Protein AF-A0AAV2S7N3-F1 (afdb_monomer)

Organism: Meganyctiphanes norvegica (NCBI:txid48144)

Foldseek 3Di:
DFDDLPAQQHAPFWLDGLQCLLVVVQLQDPPRDPPPLVPITAFLLLLQVLLVVLVVCVVPVPDPDDRSVVSSRRNHRDPDPDDRRHTPCNVAPLDLQCLLQVVLQVLQVVLQVQCVVVVFPDGSVVVCVVVVFFFDPPPPRTGGSVSSLVCLVCLVVVVVVCVVSVVCSSVLSSQLSPLVSLLCVQAAAFHHHPCNSVSLSSNSVSVVVNVDRQGSSNSCSNRPRVVSCVVVVTGNNVPD

Structure (mmCIF, N/CA/C/O backbone):
data_AF-A0AAV2S7N3-F1
#
_entry.id   AF-A0AAV2S7N3-F1
#
loop_
_atom_site.group_PDB
_atom_site.id
_atom_site.type_symbol
_atom_site.label_atom_id
_atom_site.label_alt_id
_atom_site.label_comp_id
_atom_site.label_asym_id
_atom_site.label_entity_id
_atom_site.label_seq_id
_atom_site.pdbx_PDB_ins_code
_atom_site.Cartn_x
_atom_site.Cartn_y
_atom_site.Cartn_z
_atom_site.occupancy
_atom_site.B_iso_or_equiv
_atom_site.auth_seq_id
_atom_site.auth_comp_id
_atom_site.auth_asym_id
_atom_site.auth_atom_id
_atom_site.pdbx_PDB_model_num
ATOM 1 N N . GLY A 1 1 ? -16.490 5.546 13.295 1.00 79.25 1 GLY A N 1
ATOM 2 C CA . GLY A 1 1 ? -15.748 5.658 14.564 1.00 79.25 1 GLY A CA 1
ATOM 3 C C . GLY A 1 1 ? -14.526 6.555 14.458 1.00 79.25 1 GLY A C 1
ATOM 4 O O . GLY A 1 1 ? -14.361 7.451 15.279 1.00 79.25 1 GLY A O 1
ATOM 5 N N . MET A 1 2 ? -13.674 6.343 13.454 1.00 87.88 2 MET A N 1
ATOM 6 C CA . MET A 1 2 ? -12.410 7.074 13.316 1.00 87.88 2 MET A CA 1
ATOM 7 C C . MET A 1 2 ? -12.466 8.230 12.311 1.00 87.88 2 MET A C 1
ATOM 9 O O . MET A 1 2 ? -13.386 8.308 11.496 1.00 87.88 2 MET A O 1
ATOM 13 N N . GLN A 1 3 ? -11.475 9.118 12.377 1.00 88.44 3 GLN A N 1
ATOM 14 C CA . GLN A 1 3 ? -11.242 10.157 11.372 1.00 88.44 3 GLN A CA 1
ATOM 15 C C . GLN A 1 3 ? -10.700 9.593 10.048 1.00 88.44 3 GLN A C 1
ATOM 17 O O . GLN A 1 3 ? -10.356 8.420 9.934 1.00 88.44 3 GLN A O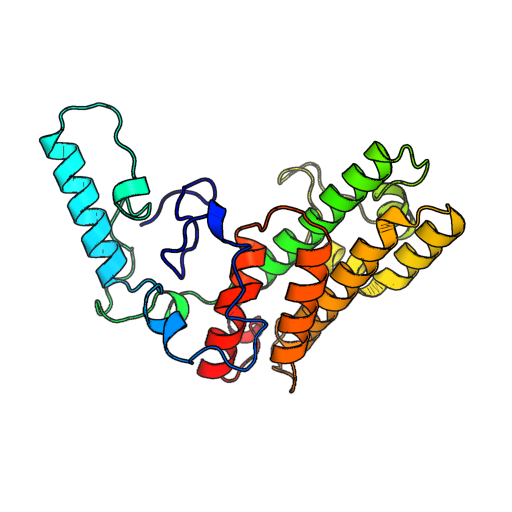 1
ATOM 22 N N . SER A 1 4 ? -10.617 10.461 9.038 1.00 87.69 4 SER A N 1
ATOM 23 C CA . SER A 1 4 ? -10.119 10.148 7.697 1.00 87.69 4 SER A CA 1
ATOM 24 C C . SER A 1 4 ? -8.679 9.619 7.680 1.00 87.69 4 SER A C 1
ATOM 26 O O . SER A 1 4 ? -7.891 9.834 8.603 1.00 87.69 4 SER A O 1
ATOM 28 N N . ALA A 1 5 ? -8.290 9.027 6.546 1.00 86.44 5 ALA A N 1
ATOM 29 C CA . ALA A 1 5 ? -6.936 8.526 6.282 1.00 86.44 5 ALA A CA 1
ATOM 30 C C . ALA A 1 5 ? -5.827 9.613 6.295 1.00 86.44 5 ALA A C 1
ATOM 32 O O . ALA A 1 5 ? -4.634 9.309 6.210 1.00 86.44 5 ALA A O 1
ATOM 33 N N . SER A 1 6 ? -6.204 10.892 6.389 1.00 88.56 6 SER A N 1
ATOM 34 C CA . SER A 1 6 ? -5.290 12.026 6.572 1.00 88.56 6 SER A CA 1
ATOM 35 C C . SER A 1 6 ? -4.950 12.326 8.038 1.00 88.56 6 SER A C 1
ATOM 37 O O . SER A 1 6 ? -4.069 13.145 8.284 1.00 88.56 6 SER A O 1
ATOM 39 N N . SER A 1 7 ? -5.620 11.681 8.996 1.00 93.00 7 SER A N 1
ATOM 40 C CA . SER A 1 7 ? -5.409 11.878 10.435 1.00 93.00 7 SER A CA 1
ATOM 41 C C . SER A 1 7 ? -4.063 11.333 10.939 1.00 93.00 7 SER A C 1
ATOM 43 O O . SER A 1 7 ? -3.342 10.638 10.219 1.00 93.00 7 SER A O 1
ATOM 45 N N . SER A 1 8 ? -3.707 11.670 12.186 1.00 93.56 8 SER A N 1
ATOM 46 C CA . SER A 1 8 ? -2.451 11.236 12.814 1.00 93.56 8 SER A CA 1
ATOM 47 C C . SER A 1 8 ? -2.403 9.737 13.103 1.00 93.56 8 SER A C 1
ATOM 49 O O . SER A 1 8 ? -1.319 9.170 13.051 1.00 93.56 8 SER A O 1
ATOM 51 N N . PHE A 1 9 ? -3.548 9.098 13.355 1.00 94.56 9 PHE A N 1
ATOM 52 C CA . PHE A 1 9 ? -3.663 7.659 13.619 1.00 94.56 9 PHE A CA 1
ATOM 53 C C . PHE A 1 9 ? -4.655 7.019 12.635 1.00 94.56 9 PHE A C 1
ATOM 55 O O . PHE A 1 9 ? -5.765 6.647 13.021 1.00 94.56 9 PHE A O 1
ATOM 62 N N . PRO A 1 10 ? -4.304 6.949 11.338 1.00 94.94 10 PRO A N 1
ATOM 63 C CA . PRO A 1 10 ? -5.264 6.651 10.283 1.00 94.94 10 PRO A CA 1
ATOM 64 C C . PRO A 1 10 ? -5.511 5.149 10.092 1.00 94.94 10 PRO A C 1
ATOM 66 O O . PRO A 1 10 ? -6.419 4.783 9.347 1.00 94.94 10 PRO A O 1
ATOM 69 N N . CYS A 1 11 ? -4.698 4.280 10.708 1.00 95.06 11 CYS A N 1
ATOM 70 C CA . CYS A 1 11 ? -4.868 2.838 10.595 1.00 95.06 11 CYS A CA 1
ATOM 71 C C . CYS A 1 11 ? -6.063 2.365 11.418 1.00 95.06 11 CYS A C 1
ATOM 73 O O . CYS A 1 11 ? -6.198 2.703 12.594 1.00 95.06 11 CYS A O 1
ATOM 75 N N . ILE A 1 12 ? -6.939 1.592 10.775 1.00 94.12 12 ILE A N 1
ATOM 76 C CA . ILE A 1 12 ? -8.135 1.031 11.411 1.00 94.12 12 ILE A CA 1
ATOM 77 C C . ILE A 1 12 ? -7.807 -0.202 12.257 1.00 94.12 12 ILE A C 1
ATOM 79 O O . ILE A 1 12 ? -8.593 -0.545 13.130 1.00 94.12 12 ILE A O 1
ATOM 83 N N . TYR A 1 13 ? -6.649 -0.825 12.026 1.00 94.81 13 TYR A N 1
ATOM 84 C CA . TYR A 1 13 ? -6.215 -2.040 12.716 1.00 94.81 13 TYR A CA 1
ATOM 85 C C . TYR A 1 13 ? -5.307 -1.759 13.904 1.00 94.81 13 TYR A C 1
ATOM 87 O O . TYR A 1 13 ? -5.271 -2.568 14.818 1.00 94.81 13 TYR A O 1
ATOM 95 N N . CYS A 1 14 ? -4.609 -0.618 13.931 1.00 94.00 14 CYS A N 1
ATOM 96 C CA . CYS A 1 14 ? -3.673 -0.292 15.003 1.00 94.00 14 CYS A CA 1
ATOM 97 C C . CYS A 1 14 ? -3.656 1.196 15.379 1.00 94.00 14 CYS A C 1
ATOM 99 O O . CYS A 1 14 ? -4.185 2.063 14.677 1.00 94.00 14 CYS A O 1
ATOM 101 N N . GLU A 1 15 ? -3.013 1.493 16.502 1.00 93.19 15 GLU A N 1
ATOM 102 C CA . GLU A 1 15 ? -2.833 2.833 17.059 1.00 93.19 15 GLU A CA 1
ATOM 103 C C . GLU A 1 15 ? -1.472 3.455 16.707 1.00 93.19 15 GLU A C 1
ATOM 105 O O . GLU A 1 15 ? -1.026 4.395 17.374 1.00 93.19 15 GLU A O 1
ATOM 110 N N . LYS A 1 16 ? -0.814 2.968 15.646 1.00 91.38 16 LYS A N 1
ATOM 111 C CA . LYS A 1 16 ? 0.459 3.509 15.156 1.00 91.38 16 LYS A CA 1
ATOM 112 C C . LYS A 1 16 ? 0.263 4.894 14.529 1.00 91.38 16 LYS A C 1
ATOM 114 O O . LYS A 1 16 ? -0.692 5.140 13.783 1.00 91.38 16 LYS A O 1
ATOM 119 N N . GLU A 1 17 ? 1.156 5.830 14.855 1.00 92.81 17 GLU A N 1
ATOM 120 C CA . GLU A 1 17 ? 1.110 7.184 14.297 1.00 92.81 17 GLU A CA 1
ATOM 121 C C . GLU A 1 17 ? 1.581 7.155 12.836 1.00 92.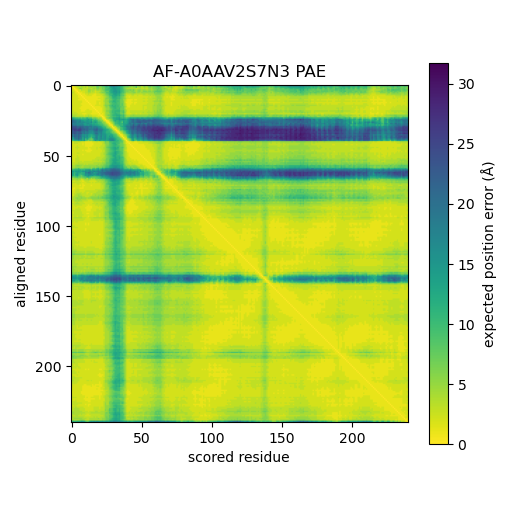81 17 GLU A C 1
ATOM 123 O O . GLU A 1 17 ? 2.590 6.547 12.505 1.00 92.81 17 GLU A O 1
ATOM 128 N N . LYS A 1 18 ? 0.898 7.872 11.941 1.00 92.69 18 LYS A N 1
ATOM 129 C CA . LYS A 1 18 ? 1.209 7.895 10.502 1.00 92.69 18 LYS A CA 1
ATOM 130 C C . LYS A 1 18 ? 2.677 8.208 10.197 1.00 92.69 18 LYS A C 1
ATOM 132 O O . LYS A 1 18 ? 3.219 7.719 9.212 1.00 92.69 18 LYS A O 1
ATOM 137 N N . LYS A 1 19 ? 3.306 9.054 11.019 1.00 92.19 19 LYS A N 1
ATOM 138 C CA . LYS A 1 19 ? 4.703 9.469 10.839 1.00 92.19 19 LYS A CA 1
ATOM 139 C C . LYS A 1 19 ? 5.706 8.327 11.062 1.00 92.19 19 LYS A C 1
ATOM 141 O O . LYS A 1 19 ? 6.830 8.468 10.612 1.00 92.19 19 LYS A O 1
ATOM 146 N N . THR A 1 20 ? 5.298 7.241 11.725 1.00 91.12 20 THR A N 1
ATOM 147 C CA . THR A 1 20 ? 6.154 6.095 12.069 1.00 91.12 20 THR A CA 1
ATOM 148 C C . THR A 1 20 ? 5.872 4.858 11.214 1.00 91.12 20 THR A C 1
ATOM 150 O O . THR A 1 20 ? 6.441 3.803 11.451 1.00 91.12 20 THR A O 1
ATOM 153 N N . PHE A 1 21 ? 5.005 4.935 10.196 1.00 91.12 21 PHE A N 1
ATOM 154 C CA . PHE A 1 21 ? 4.643 3.780 9.354 1.00 91.12 21 PHE A CA 1
ATOM 155 C C . PHE A 1 21 ? 5.825 3.106 8.625 1.00 91.12 21 PHE A C 1
ATOM 157 O O . PHE A 1 21 ? 5.674 1.972 8.188 1.00 91.12 21 PHE A O 1
ATOM 164 N N . GLY A 1 22 ? 6.973 3.777 8.483 1.00 86.38 22 GLY A N 1
ATOM 165 C CA . GLY A 1 22 ? 8.207 3.190 7.938 1.00 86.38 22 GLY A CA 1
ATOM 166 C C . GLY A 1 22 ? 9.148 2.589 8.981 1.00 86.38 22 GLY A C 1
ATOM 167 O O . GLY A 1 22 ? 10.126 1.953 8.605 1.00 86.38 22 GLY A O 1
ATOM 168 N N . ASP A 1 23 ? 8.844 2.754 10.267 1.00 86.62 23 ASP A N 1
ATOM 169 C CA . ASP A 1 23 ? 9.648 2.235 11.368 1.00 86.62 23 ASP A CA 1
ATOM 170 C C . ASP A 1 23 ? 9.242 0.773 11.588 1.00 86.62 23 ASP A C 1
ATOM 172 O O . ASP A 1 23 ? 8.375 0.461 12.410 1.00 86.62 23 ASP A O 1
ATOM 176 N N . VAL A 1 24 ? 9.798 -0.112 10.761 1.00 72.19 24 VAL A N 1
ATOM 177 C CA . VAL A 1 24 ? 9.535 -1.563 10.765 1.00 72.19 24 VAL A CA 1
ATOM 178 C C . VAL A 1 24 ? 10.770 -2.365 11.179 1.00 72.19 24 VAL A C 1
ATOM 180 O O . VAL A 1 24 ? 10.922 -3.515 10.787 1.00 72.19 24 VAL A O 1
ATOM 183 N N . GLN A 1 25 ? 11.662 -1.760 11.969 1.00 57.09 25 GLN A N 1
ATOM 184 C CA . GLN A 1 25 ? 12.922 -2.380 12.395 1.00 57.09 25 GLN A CA 1
ATOM 185 C C . GLN A 1 25 ? 12.700 -3.770 13.033 1.00 57.09 25 GLN A C 1
ATOM 187 O O . GLN A 1 25 ? 13.435 -4.698 12.726 1.00 57.09 25 GLN A O 1
ATOM 192 N N . GLY A 1 26 ? 11.608 -3.960 13.785 1.00 54.16 26 GLY A N 1
ATOM 193 C CA . GLY A 1 26 ? 11.210 -5.261 14.351 1.00 54.16 26 GLY A CA 1
ATOM 194 C C . GLY A 1 26 ? 10.540 -6.262 13.389 1.00 54.16 26 GLY A C 1
ATOM 195 O O . GLY A 1 26 ? 9.994 -7.254 13.843 1.00 54.16 26 GLY A O 1
ATOM 196 N N . TYR A 1 27 ? 10.496 -6.013 12.074 1.00 51.00 27 TYR A N 1
ATOM 197 C CA . TYR A 1 27 ? 9.974 -6.975 11.077 1.00 51.00 27 TYR A CA 1
ATOM 198 C C . TYR A 1 27 ? 11.072 -7.615 10.219 1.00 51.00 27 TYR A C 1
ATOM 200 O O . TYR A 1 27 ? 10.842 -8.659 9.603 1.00 51.00 27 TYR A O 1
ATOM 208 N N . ILE A 1 28 ? 12.236 -6.965 10.125 1.00 52.12 28 ILE A N 1
ATOM 209 C CA . ILE A 1 28 ? 13.358 -7.388 9.271 1.00 52.12 28 ILE A CA 1
ATOM 210 C C . ILE A 1 28 ? 14.369 -8.212 10.078 1.00 52.12 28 ILE A C 1
ATOM 212 O O . ILE A 1 28 ? 14.971 -9.135 9.534 1.00 52.12 28 ILE A O 1
ATOM 216 N N . ASP A 1 29 ? 14.510 -7.922 11.371 1.00 46.53 29 ASP A N 1
ATOM 217 C CA . ASP A 1 29 ? 15.465 -8.592 12.244 1.00 46.53 29 ASP A CA 1
ATOM 218 C C . ASP A 1 29 ? 14.818 -9.858 12.852 1.00 46.53 29 ASP A C 1
ATOM 220 O O . ASP A 1 29 ? 13.903 -9.764 13.673 1.00 46.53 29 ASP A O 1
ATOM 224 N N . GLU A 1 30 ? 15.294 -11.047 12.449 1.00 47.44 30 GLU A N 1
ATOM 225 C CA . GLU A 1 30 ? 14.806 -12.383 12.873 1.00 47.44 30 GLU A CA 1
ATOM 226 C C . GLU A 1 30 ? 14.861 -12.635 14.399 1.00 47.44 30 GLU A C 1
ATOM 228 O O . GLU A 1 30 ? 14.329 -13.633 14.877 1.00 47.44 30 GLU A O 1
ATOM 233 N N . GLU A 1 31 ? 15.467 -11.732 15.175 1.00 46.47 31 GLU A N 1
ATOM 234 C CA . GLU A 1 31 ? 15.627 -11.827 16.636 1.00 46.47 31 GLU A CA 1
ATOM 235 C C . GLU A 1 31 ? 14.656 -10.943 17.443 1.00 46.47 31 GLU A C 1
ATOM 237 O O . GLU A 1 31 ? 14.735 -10.893 18.673 1.00 46.47 31 GLU A O 1
ATOM 242 N N . SER A 1 32 ? 13.736 -10.226 16.794 1.00 42.59 32 SER A N 1
ATOM 243 C CA . SER A 1 32 ? 12.798 -9.352 17.508 1.00 42.59 32 SER A CA 1
ATOM 244 C C . SER A 1 32 ? 11.562 -10.116 18.008 1.00 42.59 32 SER A C 1
ATOM 246 O O . SER A 1 32 ? 10.806 -10.710 17.247 1.00 42.59 32 SER A O 1
ATOM 248 N N . ASN A 1 33 ? 11.417 -10.127 19.339 1.00 38.78 33 ASN A N 1
ATOM 24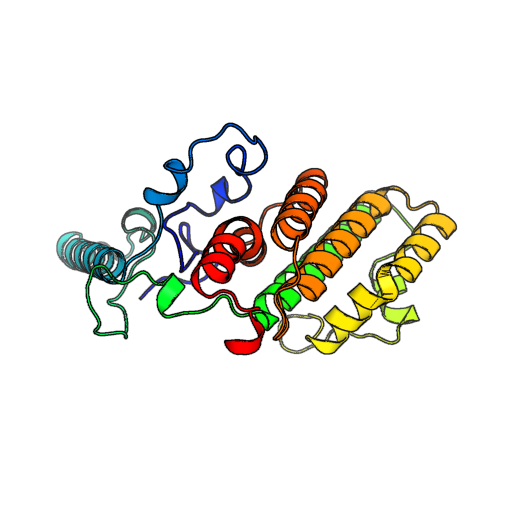9 C CA . ASN A 1 33 ? 10.385 -10.807 20.125 1.00 38.78 33 ASN A CA 1
ATOM 250 C C . ASN A 1 33 ? 8.977 -10.741 19.504 1.00 38.78 33 ASN A C 1
ATOM 252 O O . ASN A 1 33 ? 8.445 -9.651 19.287 1.00 38.78 33 ASN A O 1
ATOM 256 N N . GLU A 1 34 ? 8.313 -11.900 19.429 1.00 41.12 34 GLU A N 1
ATOM 257 C CA . GLU A 1 34 ? 6.878 -12.086 19.125 1.00 41.12 34 GLU A CA 1
ATOM 258 C C . GLU A 1 34 ? 5.933 -11.182 19.961 1.00 41.12 34 GLU A C 1
ATOM 260 O O . GLU A 1 34 ? 4.774 -10.986 19.607 1.00 41.12 34 GLU A O 1
ATOM 265 N N . ASN A 1 35 ? 6.435 -10.558 21.033 1.00 37.38 35 ASN A N 1
ATOM 266 C CA . ASN A 1 35 ? 5.680 -9.749 21.991 1.00 37.38 35 ASN A CA 1
ATOM 267 C C . ASN A 1 35 ? 5.578 -8.237 21.680 1.00 37.38 35 ASN A C 1
ATOM 269 O O . ASN A 1 35 ? 4.846 -7.541 22.382 1.00 37.38 35 ASN A O 1
ATOM 273 N N . GLU A 1 36 ? 6.268 -7.670 20.678 1.00 42.88 36 GLU A N 1
ATOM 274 C CA . GLU A 1 36 ? 6.123 -6.219 20.387 1.00 42.88 36 GLU A CA 1
ATOM 275 C C . GLU A 1 36 ? 4.873 -5.868 19.555 1.00 42.88 36 GLU A C 1
ATOM 277 O O . GLU A 1 36 ? 4.425 -4.717 19.549 1.00 42.88 36 GLU A O 1
ATOM 282 N N . LEU A 1 37 ? 4.248 -6.858 18.912 1.00 47.06 37 LEU A N 1
ATOM 283 C CA . LEU A 1 37 ? 2.989 -6.700 18.173 1.00 47.06 37 LEU A CA 1
ATOM 284 C C . LEU A 1 37 ? 1.751 -6.613 19.088 1.00 47.06 37 LEU A C 1
ATOM 286 O O . LEU A 1 37 ? 0.725 -6.055 18.687 1.00 47.06 37 LEU A O 1
ATOM 290 N N . GLU A 1 38 ? 1.847 -7.093 20.333 1.00 42.12 38 GLU A N 1
ATOM 291 C CA . GLU A 1 38 ? 0.721 -7.154 21.280 1.00 42.12 38 GLU A CA 1
ATOM 292 C C . GLU A 1 38 ? 0.302 -5.784 21.850 1.00 42.12 38 GLU A C 1
ATOM 294 O O . GLU A 1 38 ? -0.773 -5.649 22.430 1.00 42.12 38 GLU A O 1
ATOM 299 N N . GLY A 1 39 ? 1.089 -4.725 21.640 1.00 53.53 39 GLY A N 1
ATOM 300 C CA . GLY A 1 39 ? 0.853 -3.420 22.268 1.00 53.53 39 GLY A CA 1
ATOM 301 C C . GLY A 1 39 ? 0.075 -2.373 21.460 1.00 53.53 39 GLY A C 1
ATOM 302 O O . GLY A 1 39 ? -0.076 -1.252 21.949 1.00 53.53 39 GLY A O 1
ATOM 303 N N . CYS A 1 40 ? -0.368 -2.640 20.223 1.00 74.56 40 CYS A N 1
ATOM 304 C CA . CYS A 1 40 ? -0.867 -1.560 19.350 1.00 74.56 40 CYS A CA 1
ATOM 305 C C . CYS A 1 40 ? -2.070 -1.877 18.454 1.00 74.56 40 CYS A C 1
ATOM 307 O O . CYS A 1 40 ? -2.500 -0.972 17.734 1.00 74.56 40 CYS A O 1
ATOM 309 N N . LEU A 1 41 ? -2.638 -3.085 18.465 1.00 92.00 41 LEU A N 1
ATOM 310 C CA . LEU A 1 41 ? -3.854 -3.363 17.694 1.00 92.00 41 LEU A CA 1
ATOM 311 C C . LEU A 1 41 ? -5.086 -2.699 18.322 1.00 92.00 41 LEU A C 1
ATOM 313 O O . LEU A 1 41 ? -5.196 -2.527 19.532 1.00 92.00 41 LEU A O 1
ATOM 317 N N . ARG A 1 42 ? -6.040 -2.307 17.479 1.00 93.88 42 ARG A N 1
ATOM 318 C CA . ARG A 1 42 ? -7.311 -1.743 17.928 1.00 93.88 42 ARG A CA 1
ATOM 319 C C . ARG A 1 42 ? -8.294 -2.854 18.230 1.00 93.88 42 ARG A C 1
ATOM 321 O O . ARG A 1 42 ? -8.565 -3.694 17.372 1.00 93.88 42 ARG A O 1
ATOM 328 N N . THR A 1 43 ? -8.922 -2.752 19.390 1.00 95.06 43 THR A N 1
ATOM 329 C CA . THR A 1 43 ? -10.144 -3.483 19.715 1.00 95.06 43 THR A CA 1
ATOM 330 C C . THR A 1 43 ? -11.361 -2.566 19.584 1.00 95.06 43 THR A C 1
ATOM 332 O O . THR A 1 43 ? -11.238 -1.334 19.504 1.00 95.06 43 THR A O 1
ATOM 335 N N . LEU A 1 44 ? -12.571 -3.131 19.566 1.00 95.62 44 LEU A N 1
ATOM 336 C CA . LEU A 1 44 ? -13.786 -2.314 19.652 1.00 95.62 44 LEU A CA 1
ATOM 337 C C . LEU A 1 44 ? -13.831 -1.500 20.955 1.00 95.62 44 LEU A C 1
ATOM 339 O O . LEU A 1 44 ? -14.254 -0.337 20.919 1.00 95.62 44 LEU A O 1
ATOM 343 N N . GLY A 1 45 ? -13.348 -2.067 22.064 1.00 95.38 45 GLY A N 1
ATOM 344 C CA . GLY A 1 45 ? -13.233 -1.402 23.359 1.00 95.38 45 GLY A CA 1
ATOM 345 C C . GLY A 1 45 ? -12.295 -0.201 23.317 1.00 95.38 45 GLY A C 1
ATOM 346 O O . GLY A 1 45 ? -12.684 0.896 23.733 1.00 95.38 45 GLY A O 1
ATOM 347 N N . SER A 1 46 ? -11.110 -0.340 22.706 1.00 94.62 46 SER A N 1
ATOM 348 C CA . SER A 1 46 ? -10.160 0.776 22.585 1.00 94.62 46 SER A CA 1
ATOM 349 C C . SER A 1 46 ? -10.746 1.938 21.771 1.00 94.62 46 SER A C 1
ATOM 351 O O . SER A 1 46 ? -10.591 3.111 22.131 1.00 94.62 46 SER A O 1
ATOM 353 N N . ILE A 1 47 ? -11.515 1.644 20.714 1.00 95.31 47 ILE A N 1
ATOM 354 C CA . ILE A 1 47 ? -12.221 2.670 19.932 1.00 95.31 47 ILE A CA 1
ATOM 355 C C . ILE A 1 47 ? -13.327 3.334 20.761 1.00 95.31 47 ILE A C 1
ATOM 357 O O . ILE A 1 47 ? -13.452 4.562 20.725 1.00 95.31 47 ILE A O 1
ATOM 361 N N . ARG A 1 48 ? -14.136 2.559 21.499 1.00 95.81 48 ARG A N 1
ATOM 362 C CA . ARG A 1 48 ? -15.227 3.081 22.345 1.00 95.81 48 ARG A CA 1
ATOM 363 C C . ARG A 1 48 ? -14.695 4.001 23.437 1.00 95.81 48 ARG A C 1
ATOM 365 O O . ARG A 1 48 ? -15.206 5.114 23.566 1.00 95.81 48 ARG A O 1
ATOM 372 N N . MET A 1 49 ? -13.662 3.567 24.154 1.00 95.12 49 MET A N 1
ATOM 373 C CA . MET A 1 49 ? -12.993 4.338 25.202 1.00 95.12 49 MET A CA 1
ATOM 374 C C . MET A 1 49 ? -12.438 5.654 24.646 1.00 95.12 49 MET A C 1
ATOM 376 O O . MET A 1 49 ? -12.802 6.731 25.119 1.00 95.12 49 MET A O 1
ATOM 380 N N . ASN A 1 50 ? -11.635 5.598 23.578 1.00 94.75 50 ASN A N 1
ATOM 381 C CA . ASN A 1 50 ? -11.060 6.802 22.977 1.00 94.75 50 ASN A CA 1
ATOM 382 C C . ASN A 1 50 ? -12.141 7.764 22.447 1.00 94.75 50 ASN A C 1
ATOM 384 O O . ASN A 1 50 ? -12.044 8.978 22.629 1.00 94.75 50 ASN A O 1
ATOM 388 N N . ALA A 1 51 ? -13.207 7.245 21.829 1.00 94.38 51 ALA A N 1
ATOM 389 C CA . ALA A 1 51 ? -14.325 8.065 21.368 1.00 94.38 51 ALA A CA 1
ATOM 390 C C . ALA A 1 51 ? -15.111 8.710 22.523 1.00 94.38 51 ALA A C 1
ATOM 392 O O . ALA A 1 51 ? -15.594 9.836 22.377 1.00 94.38 51 ALA A O 1
ATOM 393 N N . GLN A 1 52 ? -15.241 8.019 23.659 1.00 94.69 52 GLN A N 1
ATOM 394 C CA . GLN A 1 52 ? -15.886 8.546 24.858 1.00 94.69 52 GLN A CA 1
ATOM 395 C C . GLN A 1 52 ? -15.061 9.689 25.463 1.00 94.69 52 GLN A C 1
ATOM 397 O O . GLN A 1 52 ? -15.600 10.782 25.634 1.00 94.69 52 GLN A O 1
ATOM 402 N N . HIS A 1 53 ? -13.751 9.503 25.650 1.00 93.19 53 HIS A N 1
ATOM 403 C CA . HIS A 1 53 ? -12.855 10.566 26.126 1.00 93.19 53 HIS A CA 1
ATOM 404 C C . HIS A 1 53 ? -12.844 11.780 25.182 1.00 93.19 53 HIS A C 1
ATOM 406 O O . HIS A 1 53 ? -12.884 12.933 25.616 1.00 93.19 53 HIS A O 1
ATOM 412 N N . CYS A 1 54 ? -12.867 11.529 23.871 1.00 90.75 54 CYS A N 1
ATOM 413 C CA . CYS A 1 54 ? -12.990 12.563 22.849 1.00 90.75 54 CYS A CA 1
ATOM 414 C C . CYS A 1 54 ? -14.289 13.372 23.010 1.00 90.75 54 CYS A C 1
ATOM 416 O O . CYS A 1 54 ? -14.280 14.603 22.936 1.00 90.75 54 CYS A O 1
ATOM 418 N N . LYS A 1 55 ? -15.415 12.698 23.281 1.00 90.31 55 LYS A N 1
ATOM 419 C CA . LYS A 1 55 ? -16.712 13.339 23.534 1.00 90.31 55 LYS A CA 1
ATOM 420 C C . LYS A 1 55 ? -16.714 14.140 24.839 1.00 90.31 55 LYS A C 1
ATOM 422 O O . LYS A 1 55 ? -17.210 15.262 24.847 1.00 90.31 55 LYS A O 1
ATOM 427 N N . GLU A 1 56 ? -16.151 13.602 25.914 1.00 90.69 56 GLU A N 1
ATOM 428 C CA . GLU A 1 56 ? -16.060 14.285 27.211 1.00 90.69 56 GLU A CA 1
ATOM 429 C C . GLU A 1 56 ? -15.208 15.552 27.117 1.00 90.69 56 GLU A C 1
ATOM 431 O O . GLU A 1 56 ? -15.654 16.626 27.523 1.00 90.69 56 GLU A O 1
ATOM 436 N N . LYS A 1 57 ? -14.035 15.482 26.469 1.00 87.44 57 LYS A N 1
ATOM 437 C CA . LYS A 1 57 ? -13.191 16.666 26.255 1.00 87.44 57 LYS A CA 1
ATOM 438 C C . LYS A 1 57 ? -13.884 17.718 25.390 1.00 87.44 57 LYS A C 1
ATOM 440 O O . LYS A 1 57 ? -13.755 18.905 25.681 1.00 87.44 57 LYS A O 1
ATOM 445 N N . ARG A 1 58 ? -14.657 17.321 24.369 1.00 83.44 58 ARG A N 1
ATOM 446 C CA . ARG A 1 58 ? -15.481 18.257 23.572 1.00 83.44 58 ARG A CA 1
ATOM 447 C C . ARG A 1 58 ? -16.477 19.035 24.428 1.00 83.44 58 ARG A C 1
ATOM 449 O O . ARG A 1 58 ? -16.641 20.228 24.206 1.00 83.44 58 ARG A O 1
ATOM 456 N N . VAL A 1 59 ? -17.129 18.369 25.380 1.00 85.56 59 VAL A N 1
ATOM 457 C CA . VAL A 1 59 ? -18.105 19.005 26.280 1.00 85.56 59 VAL A CA 1
ATOM 458 C C . VAL A 1 59 ? -17.407 19.938 27.272 1.00 85.56 59 VAL A C 1
ATOM 460 O O . VAL A 1 59 ? -17.869 21.055 27.479 1.00 85.56 59 VAL A O 1
ATOM 463 N N . LEU A 1 60 ? -16.280 19.509 27.850 1.00 82.50 60 LEU A N 1
ATOM 464 C CA . LEU A 1 60 ? -15.565 20.260 28.888 1.00 82.50 60 LEU A CA 1
ATOM 465 C C . LEU A 1 60 ? -14.822 21.493 28.367 1.00 82.50 60 LEU A C 1
ATOM 467 O O . LEU A 1 60 ? -14.714 22.493 29.068 1.00 82.50 60 LEU A O 1
ATOM 471 N N . SER A 1 61 ? -14.253 21.416 27.165 1.00 73.75 61 SER A N 1
ATOM 472 C CA . SER A 1 61 ? -13.262 22.404 26.730 1.00 73.75 61 SER A CA 1
ATOM 473 C C . SER A 1 61 ? -13.870 23.713 26.210 1.00 73.75 61 SER A C 1
ATOM 475 O O . SER A 1 61 ? -13.160 24.710 26.149 1.00 73.75 61 SER A O 1
ATOM 477 N N . ASN A 1 62 ? -15.162 23.766 25.862 1.00 67.94 62 ASN A N 1
ATOM 478 C CA . ASN A 1 62 ? -15.825 24.942 25.264 1.00 67.94 62 ASN A CA 1
ATOM 479 C C . ASN A 1 62 ? -15.067 25.549 24.047 1.00 67.94 62 ASN A C 1
ATOM 481 O O . ASN A 1 62 ? -15.366 26.658 23.600 1.00 67.94 62 ASN A O 1
ATOM 485 N N . VAL A 1 63 ? -14.076 24.829 23.495 1.00 64.88 63 VAL A N 1
ATOM 486 C CA . VAL A 1 63 ? -13.242 25.252 22.364 1.00 64.88 63 VAL A CA 1
ATOM 487 C C . VAL A 1 63 ? -13.837 24.685 21.081 1.00 64.88 63 VAL A C 1
ATOM 489 O O . VAL A 1 63 ? -14.145 23.498 20.989 1.00 64.88 63 VAL A O 1
ATOM 492 N N . LYS A 1 64 ? -13.941 25.524 20.045 1.00 59.97 64 LYS A N 1
ATOM 493 C CA . LYS A 1 64 ? -14.440 25.136 18.711 1.00 59.97 64 LYS A CA 1
ATOM 494 C C . LYS A 1 64 ? -13.596 24.062 18.008 1.00 59.97 64 LYS A C 1
ATOM 496 O O . LYS A 1 64 ? -14.074 23.451 17.058 1.00 59.97 64 LYS A O 1
ATOM 501 N N . SER A 1 65 ? -12.350 23.854 18.430 1.00 63.72 65 SER A N 1
ATOM 502 C CA . SER A 1 65 ? -11.408 22.925 17.806 1.00 63.72 65 SER A CA 1
ATOM 503 C C . SER A 1 65 ? -10.540 22.268 18.872 1.00 63.72 65 SER A C 1
ATOM 505 O O . SER A 1 65 ? -9.941 22.952 19.698 1.00 63.72 65 SER A O 1
ATOM 507 N N . PHE A 1 66 ? -10.463 20.942 18.839 1.00 73.81 66 PHE A N 1
ATOM 508 C CA . PHE A 1 66 ? -9.537 20.150 19.641 1.00 73.81 66 PHE A CA 1
ATOM 509 C C . PHE A 1 66 ? -8.932 19.064 18.742 1.00 73.81 66 PHE A C 1
ATOM 511 O O . PHE A 1 66 ? -9.537 18.633 17.753 1.00 73.81 66 PHE A O 1
ATOM 518 N N . SER A 1 67 ? -7.721 18.625 19.075 1.00 83.88 67 SER A N 1
ATOM 519 C CA . SER A 1 67 ? -7.005 17.639 18.272 1.00 83.88 67 SER A CA 1
ATOM 520 C C . SER A 1 67 ? -7.452 16.225 18.625 1.00 83.88 67 SER A C 1
ATOM 522 O O . SER A 1 67 ? -7.124 15.698 19.683 1.00 83.88 67 SER A O 1
ATOM 524 N N . ALA A 1 68 ? -8.137 15.556 17.700 1.00 86.94 68 ALA A N 1
ATOM 525 C CA . ALA A 1 68 ? -8.490 14.143 17.856 1.00 86.94 68 ALA A CA 1
ATOM 526 C C . ALA A 1 68 ? -7.265 13.204 17.877 1.00 86.94 68 ALA A C 1
ATOM 528 O O . ALA A 1 68 ? -7.410 12.020 18.173 1.00 86.94 68 ALA A O 1
ATOM 529 N N . LYS A 1 69 ? -6.057 13.723 17.613 1.00 90.69 69 LYS A N 1
ATOM 530 C CA . LYS A 1 69 ? -4.788 13.006 17.786 1.00 90.69 69 LYS A CA 1
ATOM 531 C C . LYS A 1 69 ? -4.637 12.436 19.199 1.00 90.69 69 LYS A C 1
ATOM 533 O O . LYS A 1 69 ? -4.201 11.301 19.339 1.00 90.69 69 LYS A O 1
ATOM 538 N N . GLU A 1 70 ? -5.030 13.191 20.224 1.00 90.31 70 GLU A N 1
ATOM 539 C CA . GLU A 1 70 ? -4.932 12.769 21.634 1.00 90.31 70 GLU A CA 1
ATOM 540 C C . GLU A 1 70 ? -5.771 11.520 21.936 1.00 90.31 70 GLU A C 1
ATOM 542 O O . GLU A 1 70 ? -5.469 10.777 22.859 1.00 90.31 70 GLU A O 1
ATOM 547 N N . PHE A 1 71 ? -6.789 11.266 21.115 1.00 93.06 71 PHE A N 1
ATOM 548 C CA . PHE A 1 71 ? -7.714 10.143 21.241 1.00 93.06 71 PHE A CA 1
ATOM 549 C C . PHE A 1 71 ? -7.513 9.127 20.126 1.00 93.06 71 PHE A C 1
ATOM 551 O O . PHE A 1 71 ? -8.474 8.534 19.635 1.00 93.06 71 PHE A O 1
ATOM 558 N N . LYS A 1 72 ? -6.274 9.002 19.635 1.00 93.81 72 LYS A N 1
ATOM 559 C CA . LYS A 1 72 ? -5.913 8.059 18.569 1.00 93.81 72 LYS A CA 1
ATOM 560 C C . LYS A 1 72 ? -6.824 8.192 17.346 1.00 93.81 72 LYS A C 1
ATOM 562 O O . LYS A 1 72 ? -7.171 7.204 16.709 1.00 93.81 72 LYS A O 1
ATOM 567 N N . SER A 1 73 ? -7.260 9.413 17.035 1.00 94.62 73 SER A N 1
ATOM 568 C CA . SER A 1 73 ? -8.186 9.726 15.941 1.00 94.62 73 SER A CA 1
ATOM 569 C C . SER A 1 73 ? -9.566 9.042 16.014 1.00 94.62 73 SER A C 1
ATOM 571 O O . SER A 1 73 ? -10.301 9.041 15.024 1.00 94.62 73 SER A O 1
ATOM 573 N N . CYS A 1 74 ? -9.976 8.538 17.181 1.00 94.06 74 CYS A N 1
ATOM 574 C CA . CYS A 1 74 ? -11.334 8.061 17.451 1.00 94.06 74 CYS A CA 1
ATOM 575 C C . CYS A 1 74 ? -12.242 9.239 17.836 1.00 94.06 74 CYS A C 1
ATOM 577 O O . CYS A 1 74 ? -11.986 9.965 18.794 1.00 94.06 74 CYS A O 1
ATOM 579 N N . VAL A 1 75 ? -13.320 9.448 17.081 1.00 92.12 75 VAL A N 1
ATOM 580 C CA . VAL A 1 75 ? -14.233 10.600 17.243 1.00 92.12 75 VAL A CA 1
ATOM 581 C C . VAL A 1 75 ? -15.695 10.205 17.428 1.00 92.12 75 VAL A C 1
ATOM 583 O O . VAL A 1 75 ? -16.532 11.060 17.711 1.00 92.12 75 VAL A O 1
ATOM 586 N N . ALA A 1 76 ? -16.009 8.925 17.251 1.00 92.31 76 ALA A N 1
ATOM 587 C CA . ALA A 1 76 ? -17.332 8.355 17.438 1.00 92.31 76 ALA A CA 1
ATOM 588 C C . ALA A 1 76 ? -17.214 6.878 17.830 1.00 92.31 76 ALA A C 1
ATOM 590 O O . ALA A 1 76 ? -16.231 6.217 17.489 1.00 92.31 76 ALA A O 1
ATOM 591 N N . LYS A 1 77 ? -18.243 6.348 18.494 1.00 93.56 77 LYS A N 1
ATOM 592 C CA . LYS A 1 77 ? -18.342 4.912 18.779 1.00 93.56 77 LYS A CA 1
ATOM 593 C C . LYS A 1 77 ? -18.331 4.094 17.466 1.00 93.56 77 LYS A C 1
ATOM 595 O O . LYS A 1 77 ? -18.724 4.621 16.415 1.00 93.56 77 LYS A O 1
ATOM 600 N N . PRO A 1 78 ? -17.831 2.846 17.479 1.00 92.69 78 PRO A N 1
ATOM 601 C CA . PRO A 1 78 ? -17.949 1.952 16.331 1.00 92.69 78 PRO A CA 1
ATOM 602 C C . PRO A 1 78 ? -19.425 1.613 16.069 1.00 92.69 78 PRO A C 1
ATOM 604 O O . PRO A 1 78 ? -20.244 1.662 16.983 1.00 92.69 78 PRO A O 1
ATOM 607 N N . LEU A 1 79 ? -19.758 1.281 14.816 1.00 91.00 79 LEU A N 1
ATOM 608 C CA . LEU A 1 79 ? -21.097 0.784 14.463 1.00 91.00 79 LEU A CA 1
ATOM 609 C C . LEU A 1 79 ? -21.319 -0.643 14.979 1.00 91.00 79 LEU A C 1
ATOM 611 O O . LEU A 1 79 ? -22.441 -1.017 15.300 1.00 91.00 79 LEU A O 1
ATOM 615 N N . PHE A 1 80 ? -20.244 -1.425 15.067 1.00 90.06 80 PHE A N 1
ATOM 616 C CA . PHE A 1 80 ? -20.276 -2.776 15.604 1.00 90.06 80 PHE A CA 1
ATOM 617 C C . PHE A 1 80 ? -20.538 -2.765 17.111 1.00 90.06 80 PHE A C 1
ATOM 619 O O . PHE A 1 80 ? -19.850 -2.081 17.877 1.00 90.06 80 PHE A O 1
ATOM 626 N N . ASN A 1 81 ? -21.508 -3.573 17.530 1.00 90.69 81 ASN A N 1
ATOM 627 C CA . ASN A 1 81 ? -21.875 -3.773 18.927 1.00 90.69 81 ASN A CA 1
ATOM 628 C C . ASN A 1 81 ? -21.501 -5.188 19.402 1.00 90.69 81 ASN A C 1
ATOM 630 O O . ASN A 1 81 ? -22.351 -5.918 19.900 1.00 90.69 81 ASN A O 1
ATOM 634 N N . TYR A 1 82 ? -20.243 -5.578 19.178 1.00 95.12 82 TYR A N 1
ATOM 635 C CA . TYR A 1 82 ? -19.655 -6.822 19.696 1.00 95.12 82 TYR A CA 1
ATOM 636 C C . TYR A 1 82 ? -18.803 -6.563 20.943 1.00 95.12 82 TYR A C 1
ATOM 638 O O . TYR A 1 82 ? -18.706 -5.415 21.384 1.00 95.12 82 TYR A O 1
ATOM 646 N N . ASP A 1 83 ? -18.194 -7.618 21.481 1.00 95.75 83 ASP A N 1
ATOM 647 C CA . ASP A 1 83 ? -17.323 -7.586 22.658 1.00 95.75 83 ASP A CA 1
ATOM 648 C C . ASP A 1 83 ? -16.194 -6.539 22.551 1.00 95.75 83 ASP A C 1
ATOM 650 O O . ASP A 1 83 ? -15.738 -6.211 21.450 1.00 95.75 83 ASP A O 1
ATOM 654 N N . ASP A 1 84 ? -15.792 -5.968 23.689 1.00 95.50 84 ASP A N 1
ATOM 655 C CA . ASP A 1 84 ? -14.748 -4.941 23.768 1.00 95.50 84 ASP A CA 1
ATOM 656 C C . ASP A 1 84 ? -13.358 -5.488 23.420 1.00 95.50 84 ASP A C 1
ATOM 658 O O . ASP A 1 84 ? -12.554 -4.730 22.877 1.00 95.50 84 ASP A O 1
ATOM 662 N N . GLU A 1 85 ? -13.103 -6.778 23.644 1.00 94.69 85 GLU A N 1
ATOM 663 C CA . GLU A 1 85 ? -11.821 -7.441 23.370 1.00 94.69 85 GLU A CA 1
ATOM 664 C C . GLU A 1 85 ? -11.647 -7.812 21.892 1.00 94.69 85 GLU A C 1
ATOM 666 O O . GLU A 1 85 ? -10.555 -8.160 21.445 1.00 94.69 85 GLU A O 1
ATOM 671 N N . LEU A 1 86 ? -12.716 -7.719 21.093 1.00 94.62 86 LEU A N 1
ATOM 672 C CA . LEU A 1 86 ? -12.669 -8.123 19.695 1.00 94.62 86 LEU A CA 1
ATOM 673 C C . LEU A 1 86 ? -11.797 -7.162 18.877 1.00 94.62 86 LEU A C 1
ATOM 675 O O . LEU A 1 86 ? -12.075 -5.957 18.792 1.00 94.62 86 LEU A O 1
ATOM 679 N N . LEU A 1 87 ? -10.757 -7.709 18.245 1.00 95.00 87 LEU A N 1
ATOM 680 C CA . LEU A 1 87 ? -9.862 -6.963 17.368 1.00 95.00 87 LEU A CA 1
ATOM 681 C C . LEU A 1 87 ? -10.614 -6.468 16.133 1.00 95.00 87 LEU A C 1
ATOM 683 O O . LEU A 1 87 ? -11.409 -7.182 15.522 1.00 95.00 87 LEU A O 1
ATOM 687 N N . VAL A 1 88 ? -10.308 -5.247 15.696 1.00 95.06 88 VAL A N 1
ATOM 688 C CA . VAL A 1 88 ? -10.868 -4.716 14.444 1.00 95.06 88 VAL A CA 1
ATOM 689 C C . VAL A 1 88 ? -10.423 -5.557 13.249 1.00 95.06 88 VAL A C 1
ATOM 691 O O . VAL A 1 88 ? -11.207 -5.741 12.322 1.00 95.06 88 VAL A O 1
ATOM 694 N N . LEU A 1 89 ? -9.198 -6.090 13.289 1.00 94.75 89 LEU A N 1
ATOM 695 C CA . LEU A 1 89 ? -8.639 -6.948 12.242 1.00 94.75 89 LEU A CA 1
ATOM 696 C C . LEU A 1 89 ? -9.433 -8.257 12.056 1.00 94.75 89 LEU A C 1
ATOM 698 O O . LEU A 1 89 ? -9.462 -8.795 10.955 1.00 94.75 89 LEU A O 1
ATOM 702 N N . ASP A 1 90 ? -10.143 -8.716 13.091 1.00 93.00 90 ASP A N 1
ATOM 703 C CA . ASP A 1 90 ? -10.994 -9.914 13.030 1.00 93.00 90 ASP A CA 1
ATOM 704 C C . ASP A 1 90 ? -12.367 -9.641 12.408 1.00 93.00 90 ASP A C 1
ATOM 706 O O . ASP A 1 90 ? -13.040 -10.551 11.931 1.00 93.00 90 ASP A O 1
ATOM 710 N N . LEU A 1 91 ? -12.805 -8.383 12.444 1.00 93.38 91 LEU A N 1
ATOM 711 C CA . LEU A 1 91 ? -14.111 -7.950 11.949 1.00 93.38 91 LEU A CA 1
ATOM 712 C C . LEU A 1 91 ? -14.044 -7.379 10.540 1.00 93.38 91 LEU A C 1
ATOM 714 O O . LEU A 1 91 ? -15.000 -7.486 9.773 1.00 93.38 91 LEU A O 1
ATOM 718 N N . VAL A 1 92 ? -12.950 -6.683 10.240 1.00 94.06 92 VAL A N 1
ATOM 719 C CA . VAL A 1 92 ? -12.766 -5.946 8.999 1.00 94.06 92 VAL A CA 1
ATOM 720 C C . VAL A 1 92 ? -11.513 -6.487 8.320 1.00 94.06 92 VAL A C 1
ATOM 722 O O . VAL A 1 92 ? -10.407 -6.163 8.746 1.00 94.06 92 VAL A O 1
ATOM 725 N N . PRO A 1 93 ? -11.659 -7.299 7.265 1.00 95.19 93 PRO A N 1
ATOM 726 C CA . PRO A 1 93 ? -10.518 -7.852 6.557 1.00 95.19 93 PRO A CA 1
ATOM 727 C C . PRO A 1 93 ? -9.740 -6.753 5.809 1.00 95.19 93 PRO A C 1
ATOM 729 O O . PRO A 1 93 ? -10.333 -5.778 5.321 1.00 95.19 93 PRO A O 1
ATOM 732 N N . PRO A 1 94 ? -8.411 -6.888 5.654 1.00 96.25 94 PRO A N 1
ATOM 733 C CA . PRO A 1 94 ? -7.639 -6.066 4.730 1.00 96.25 94 PRO A CA 1
ATOM 734 C C . PRO A 1 94 ? -8.188 -6.152 3.295 1.00 96.25 94 PRO A C 1
ATOM 736 O O . PRO A 1 94 ? -8.071 -7.168 2.626 1.00 96.25 94 PRO A O 1
ATOM 739 N N . MET A 1 95 ? -8.786 -5.056 2.816 1.00 94.38 95 MET A N 1
ATOM 740 C CA . MET A 1 95 ? -9.441 -4.999 1.501 1.00 94.38 95 MET A CA 1
ATOM 741 C C . MET A 1 95 ? -8.422 -5.035 0.350 1.00 94.38 95 MET A C 1
ATOM 743 O O . MET A 1 95 ? -7.861 -3.986 0.001 1.00 94.38 95 MET A O 1
ATOM 747 N N . GLU A 1 96 ? -8.227 -6.203 -0.270 1.00 95.94 96 GLU A N 1
ATOM 748 C CA . GLU A 1 96 ? -7.173 -6.461 -1.267 1.00 95.94 96 GLU A CA 1
ATOM 749 C C . GLU A 1 96 ? -7.166 -5.423 -2.402 1.00 95.94 96 GLU A C 1
ATOM 751 O O . GLU A 1 96 ? -6.125 -4.855 -2.741 1.00 95.94 96 GLU A O 1
ATOM 756 N N . LEU A 1 97 ? -8.350 -5.080 -2.929 1.00 95.62 97 LEU A N 1
ATOM 757 C CA . LEU A 1 97 ? -8.479 -4.208 -4.092 1.00 95.62 97 LEU A CA 1
ATOM 758 C C . LEU A 1 97 ? -7.956 -2.809 -3.769 1.00 95.62 97 LEU A C 1
ATOM 760 O O . LEU A 1 97 ? -7.236 -2.196 -4.553 1.00 95.62 97 LEU A O 1
ATOM 764 N N . HIS A 1 98 ? -8.272 -2.302 -2.580 1.00 95.31 98 HIS A N 1
ATOM 765 C CA . HIS A 1 98 ? -7.824 -0.982 -2.149 1.00 95.31 98 HIS A CA 1
ATOM 766 C C . HIS A 1 98 ? -6.332 -0.950 -1.803 1.00 95.31 98 HIS A C 1
ATOM 768 O O . HIS A 1 98 ? -5.724 0.123 -1.867 1.00 95.31 98 HIS A O 1
ATOM 774 N N . LEU A 1 99 ? -5.749 -2.087 -1.415 1.00 97.88 99 LEU A N 1
ATOM 775 C CA . LEU A 1 99 ? -4.307 -2.221 -1.219 1.00 97.88 99 LEU A CA 1
ATOM 776 C C . LEU A 1 99 ? -3.589 -2.212 -2.570 1.00 97.88 99 LEU A C 1
ATOM 778 O O . LEU A 1 99 ? -2.701 -1.383 -2.764 1.00 97.88 99 LEU A O 1
ATOM 782 N N . LEU A 1 100 ? -4.053 -3.019 -3.531 1.00 98.12 100 LEU A N 1
ATOM 783 C CA . LEU A 1 100 ? -3.546 -3.053 -4.906 1.00 98.12 100 LEU A CA 1
ATOM 784 C C . LEU A 1 100 ? -3.553 -1.658 -5.545 1.00 98.12 100 LEU A C 1
ATOM 786 O O . LEU A 1 100 ? -2.516 -1.170 -5.996 1.00 98.12 100 LEU A O 1
ATOM 790 N N . LEU A 1 101 ? -4.711 -0.991 -5.527 1.00 96.81 101 LEU A N 1
ATOM 791 C CA . LEU A 1 101 ? -4.869 0.360 -6.068 1.00 96.81 101 LEU A CA 1
ATOM 792 C C . LEU A 1 101 ? -3.920 1.353 -5.390 1.00 96.81 101 LEU A C 1
ATOM 794 O O . LEU A 1 101 ? -3.266 2.149 -6.065 1.00 96.81 101 LEU A O 1
ATOM 798 N N . GLY A 1 102 ? -3.846 1.312 -4.057 1.00 96.69 102 GLY A N 1
ATOM 799 C CA . GLY A 1 102 ? -3.056 2.252 -3.272 1.00 96.69 102 GLY A CA 1
ATOM 800 C C . GLY A 1 102 ? -1.552 2.119 -3.491 1.00 96.69 102 GLY A C 1
ATOM 801 O O . GLY A 1 102 ? -0.867 3.137 -3.569 1.00 96.69 102 GLY A O 1
ATOM 802 N N . VAL A 1 103 ? -1.041 0.892 -3.600 1.00 98.44 103 VAL A N 1
ATOM 803 C CA . VAL A 1 103 ? 0.392 0.643 -3.800 1.00 98.44 103 VAL A CA 1
ATOM 804 C C . VAL A 1 103 ? 0.809 0.919 -5.236 1.00 98.44 103 VAL A C 1
ATOM 806 O O . VAL A 1 103 ? 1.740 1.695 -5.443 1.00 98.44 103 VAL A O 1
ATOM 809 N N . VAL A 1 104 ? 0.109 0.358 -6.228 1.00 98.50 104 VAL A N 1
ATOM 810 C CA . VAL A 1 104 ? 0.524 0.475 -7.636 1.00 98.50 104 VAL A CA 1
ATOM 811 C C . VAL A 1 104 ? 0.499 1.925 -8.103 1.00 98.50 104 VAL A C 1
ATOM 813 O O . VAL A 1 104 ? 1.483 2.403 -8.663 1.00 98.50 104 VAL A O 1
ATOM 816 N N . ASN A 1 105 ? -0.581 2.664 -7.820 1.00 97.75 105 ASN A N 1
ATOM 817 C CA . ASN A 1 105 ? -0.645 4.078 -8.197 1.00 97.75 105 ASN A CA 1
ATOM 818 C C . ASN A 1 105 ? 0.430 4.905 -7.479 1.00 97.75 105 ASN A C 1
ATOM 820 O O . ASN A 1 105 ? 0.994 5.817 -8.075 1.00 97.75 105 ASN A O 1
ATOM 824 N N . ARG A 1 106 ? 0.759 4.572 -6.224 1.00 97.69 106 ARG A N 1
ATOM 825 C CA . ARG A 1 106 ? 1.798 5.276 -5.468 1.00 97.69 106 ARG A CA 1
ATOM 826 C C . ARG A 1 106 ? 3.190 5.033 -6.038 1.00 97.69 106 ARG A C 1
ATOM 828 O O . ARG A 1 106 ? 3.911 6.004 -6.239 1.00 97.69 106 ARG A O 1
ATOM 835 N N . LEU A 1 107 ? 3.564 3.777 -6.2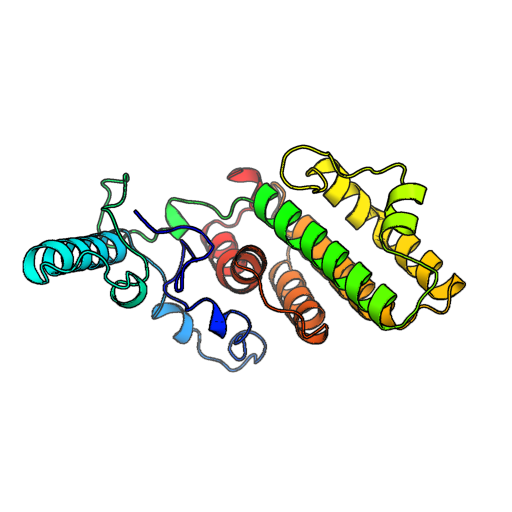78 1.00 98.69 107 LEU A N 1
ATOM 836 C CA . LEU A 1 107 ? 4.853 3.443 -6.887 1.00 98.69 107 LEU A CA 1
ATOM 837 C C . LEU A 1 107 ? 4.991 4.128 -8.249 1.00 98.69 107 LEU A C 1
ATOM 839 O O . LEU A 1 107 ? 6.006 4.765 -8.504 1.00 98.69 107 LEU A O 1
ATOM 843 N N . TYR A 1 108 ? 3.929 4.103 -9.057 1.00 98.44 108 TYR A N 1
ATOM 844 C CA . TYR A 1 108 ? 3.889 4.788 -10.345 1.00 98.44 108 TYR A CA 1
ATOM 845 C C . TYR A 1 108 ? 4.106 6.302 -10.198 1.00 98.44 108 TYR A C 1
ATOM 847 O O . TYR A 1 108 ? 4.960 6.871 -10.868 1.00 98.44 108 TYR A O 1
ATOM 855 N N . ASP A 1 109 ? 3.366 6.970 -9.305 1.00 97.62 109 ASP A N 1
ATOM 856 C CA . ASP A 1 109 ? 3.467 8.425 -9.122 1.00 97.62 109 ASP A CA 1
ATOM 857 C C . ASP A 1 109 ? 4.850 8.861 -8.613 1.00 97.62 109 ASP A C 1
ATOM 859 O O . ASP A 1 109 ? 5.323 9.947 -8.945 1.00 97.62 109 ASP A O 1
ATOM 863 N N . TYR A 1 110 ? 5.485 8.059 -7.755 1.00 98.56 110 TYR A N 1
ATOM 864 C CA . TYR A 1 110 ? 6.817 8.371 -7.235 1.00 98.56 110 TYR A CA 1
ATOM 865 C C . TYR A 1 110 ? 7.926 8.057 -8.238 1.00 98.56 110 TYR A C 1
ATOM 867 O O . TYR A 1 110 ? 8.873 8.836 -8.322 1.00 98.56 110 TYR A O 1
ATOM 875 N N . MET A 1 111 ? 7.779 6.998 -9.036 1.00 98.56 111 MET A N 1
ATOM 876 C CA . MET A 1 111 ? 8.676 6.724 -10.155 1.00 98.56 111 MET A CA 1
ATOM 877 C C . MET A 1 111 ? 8.658 7.884 -11.151 1.00 98.56 111 MET A C 1
ATOM 879 O O . MET A 1 111 ? 9.714 8.398 -11.504 1.00 98.56 111 MET A O 1
ATOM 883 N N . AS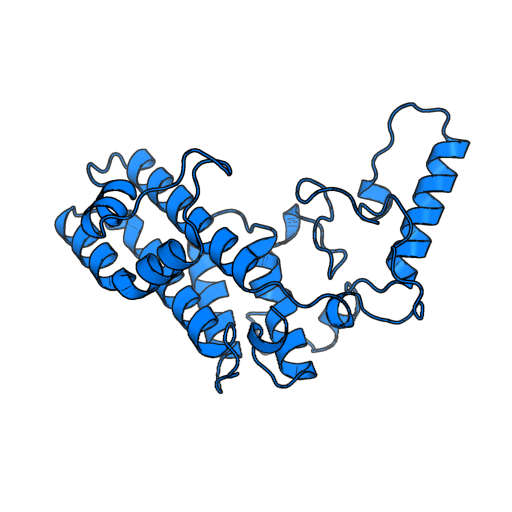P A 1 112 ? 7.470 8.365 -11.529 1.00 98.12 112 ASP A N 1
ATOM 884 C CA . ASP A 1 112 ? 7.320 9.494 -12.452 1.00 98.12 112 ASP A CA 1
ATOM 885 C C . ASP A 1 112 ? 8.010 10.759 -11.930 1.00 98.12 112 ASP A C 1
ATOM 887 O O . ASP A 1 112 ? 8.756 11.423 -12.648 1.00 98.12 112 ASP A O 1
ATOM 891 N N . LYS A 1 113 ? 7.844 11.048 -10.634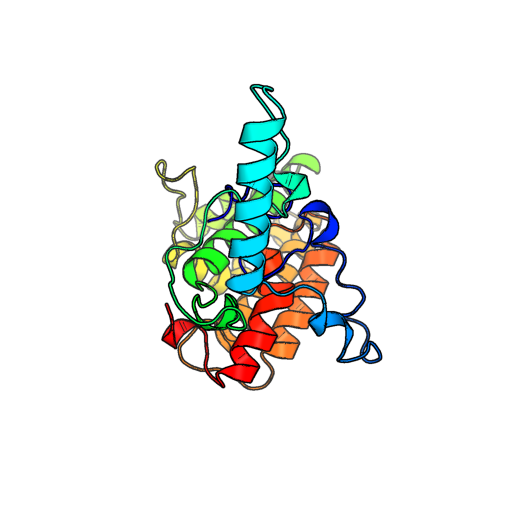 1.00 98.38 113 LYS A N 1
ATOM 892 C CA . LYS A 1 113 ? 8.537 12.159 -9.970 1.00 98.38 113 LYS A CA 1
ATOM 893 C C . LYS A 1 113 ? 10.051 11.980 -9.954 1.00 98.38 113 LYS A C 1
ATOM 895 O O . LYS A 1 113 ? 10.759 12.963 -10.145 1.00 98.38 113 LYS A O 1
ATOM 900 N N . ALA A 1 114 ? 10.545 10.769 -9.703 1.00 98.44 114 ALA A N 1
ATOM 901 C CA . ALA A 1 114 ? 11.977 10.484 -9.680 1.00 98.44 114 ALA A CA 1
ATOM 902 C C . ALA A 1 114 ? 12.602 10.655 -11.073 1.00 98.44 114 ALA A C 1
ATOM 904 O O . ALA A 1 114 ? 13.633 11.313 -11.200 1.00 98.44 114 ALA A O 1
ATOM 905 N N . LEU A 1 115 ? 11.940 10.141 -12.114 1.00 98.56 115 LEU A N 1
ATOM 906 C CA . LEU A 1 115 ? 12.343 10.316 -13.511 1.00 98.56 115 LEU A CA 1
ATOM 907 C C . LEU A 1 115 ? 12.371 11.799 -13.902 1.00 98.56 115 LEU A C 1
ATOM 909 O O . LEU A 1 115 ? 13.381 12.282 -14.413 1.00 98.56 115 LEU A O 1
ATOM 913 N N . ALA A 1 116 ? 11.307 12.543 -13.586 1.00 98.25 116 ALA A N 1
ATOM 914 C CA . ALA A 1 116 ? 11.223 13.972 -13.874 1.00 98.25 116 ALA A CA 1
ATOM 915 C C . ALA A 1 116 ? 12.291 14.789 -13.124 1.00 98.25 116 ALA A C 1
ATOM 917 O O . ALA A 1 116 ? 12.923 15.665 -13.711 1.00 98.25 116 ALA A O 1
ATOM 918 N N . ALA A 1 117 ? 12.531 14.492 -11.843 1.00 98.19 117 ALA A N 1
ATOM 919 C CA . ALA A 1 117 ? 13.554 15.166 -11.041 1.00 98.19 117 ALA A CA 1
ATOM 920 C C . ALA A 1 117 ? 14.978 14.902 -11.557 1.00 98.19 117 ALA A C 1
ATOM 922 O O . ALA A 1 117 ? 15.839 15.772 -11.443 1.00 98.19 117 ALA A O 1
ATOM 923 N N . ALA A 1 118 ? 15.213 13.729 -12.149 1.00 97.88 118 ALA A N 1
ATOM 924 C CA . ALA A 1 118 ? 16.468 13.375 -12.804 1.00 97.88 118 ALA A CA 1
ATOM 925 C C . ALA A 1 118 ? 16.589 13.925 -14.241 1.00 97.88 118 ALA A C 1
ATOM 927 O O . ALA A 1 118 ? 17.619 13.728 -14.878 1.00 97.88 118 ALA A O 1
ATOM 928 N N . GLY A 1 119 ? 15.565 14.614 -14.761 1.00 97.69 119 GLY A N 1
ATOM 929 C CA . GLY A 1 119 ? 15.565 15.149 -16.125 1.00 97.69 119 GLY A CA 1
ATOM 930 C C . GLY A 1 119 ? 15.478 14.074 -17.211 1.00 97.69 119 GLY A C 1
ATOM 931 O O . GLY A 1 119 ? 15.915 14.314 -18.336 1.00 97.69 119 GLY A O 1
ATOM 932 N N . MET A 1 120 ? 14.940 12.893 -16.888 1.00 97.94 120 MET A N 1
ATOM 933 C CA . MET A 1 120 ? 14.774 11.819 -17.864 1.00 97.94 120 MET A CA 1
ATOM 934 C C . MET A 1 120 ? 13.732 12.194 -18.919 1.00 97.94 120 MET A C 1
ATOM 936 O O . MET A 1 120 ? 12.702 12.793 -18.613 1.00 97.94 120 MET A O 1
ATOM 940 N N . SER A 1 121 ? 13.983 11.800 -20.167 1.00 95.19 121 SER A N 1
ATOM 941 C CA . SER A 1 121 ? 13.017 11.957 -21.260 1.00 95.19 121 SER A CA 1
ATOM 942 C C . SER A 1 121 ? 11.871 10.947 -21.184 1.00 95.19 121 SER A C 1
ATOM 944 O O . SER A 1 121 ? 10.773 11.243 -21.646 1.00 95.19 121 SER A O 1
ATOM 946 N N . VAL A 1 122 ? 12.125 9.771 -20.602 1.00 97.56 122 VAL A N 1
ATOM 947 C CA . VAL A 1 122 ? 11.114 8.743 -20.349 1.00 97.56 122 VAL A CA 1
ATOM 948 C C . VAL A 1 122 ? 10.321 9.055 -19.083 1.00 97.56 122 VAL A C 1
ATOM 950 O O . VAL A 1 122 ? 10.867 9.493 -18.070 1.00 97.56 122 VAL A O 1
ATOM 953 N N . THR A 1 123 ? 9.028 8.774 -19.135 1.00 97.44 123 THR A N 1
ATOM 954 C CA . THR A 1 123 ? 8.057 8.985 -18.064 1.00 97.44 123 THR A CA 1
ATOM 955 C C . THR A 1 123 ? 7.355 7.679 -17.709 1.00 97.44 123 THR A C 1
ATOM 957 O O . THR A 1 123 ? 7.360 6.707 -18.468 1.00 97.44 123 THR A O 1
ATOM 960 N N . SER A 1 124 ? 6.660 7.657 -16.572 1.00 96.31 124 SER A N 1
ATOM 961 C CA . SER A 1 124 ? 5.802 6.512 -16.242 1.00 96.31 124 SER A CA 1
ATOM 962 C C . SER A 1 124 ? 4.633 6.387 -17.225 1.00 96.31 124 SER A C 1
ATOM 964 O O . SER A 1 124 ? 4.118 5.290 -17.442 1.00 96.31 124 SER A O 1
ATOM 966 N N . LYS A 1 125 ? 4.223 7.502 -17.850 1.00 96.50 125 LYS A N 1
ATOM 967 C CA . LYS A 1 125 ? 3.166 7.517 -18.865 1.00 96.50 125 LYS A CA 1
ATOM 968 C C . LYS A 1 125 ? 3.555 6.718 -20.102 1.00 96.50 125 LYS A C 1
ATOM 970 O O . LYS A 1 125 ? 2.717 5.956 -20.576 1.00 96.50 125 LYS A O 1
ATOM 975 N N . ASP A 1 126 ? 4.804 6.820 -20.555 1.00 97.62 126 ASP A N 1
ATOM 976 C CA . ASP A 1 126 ? 5.304 6.039 -21.693 1.00 97.62 126 ASP A CA 1
ATOM 977 C C . ASP A 1 126 ? 5.121 4.536 -21.453 1.00 97.62 126 ASP A C 1
ATOM 979 O O . ASP A 1 126 ? 4.680 3.809 -22.342 1.00 97.62 126 ASP A O 1
ATOM 983 N N . TRP A 1 127 ? 5.350 4.078 -20.217 1.00 98.06 127 TRP A N 1
ATOM 984 C CA . TRP A 1 127 ? 5.070 2.697 -19.829 1.00 98.06 127 TRP A CA 1
ATOM 985 C C . TRP A 1 127 ? 3.587 2.339 -19.948 1.00 98.06 127 TRP A C 1
ATOM 987 O O . TRP A 1 127 ? 3.238 1.359 -20.604 1.00 98.06 127 TRP A O 1
ATOM 997 N N . SER A 1 128 ? 2.697 3.143 -19.365 1.00 97.25 128 SER A N 1
ATOM 998 C CA . SER A 1 128 ? 1.258 2.864 -19.446 1.00 97.25 128 SER A CA 1
ATOM 999 C C . SER A 1 128 ? 0.701 2.945 -20.871 1.00 97.25 128 SER A C 1
ATOM 1001 O O . SER A 1 128 ? -0.172 2.154 -21.228 1.00 97.25 128 SER A O 1
ATOM 1003 N N . ASP A 1 129 ? 1.230 3.849 -21.698 1.00 96.81 129 ASP A N 1
ATOM 1004 C CA . ASP A 1 129 ? 0.801 4.046 -23.081 1.00 96.81 129 ASP A CA 1
ATOM 1005 C C . ASP A 1 129 ? 1.168 2.841 -23.955 1.00 96.81 129 ASP A C 1
ATOM 1007 O O . ASP A 1 129 ? 0.337 2.401 -24.749 1.00 96.81 129 ASP A O 1
ATOM 1011 N N . MET A 1 130 ? 2.357 2.249 -23.767 1.00 96.31 130 MET A N 1
ATOM 1012 C CA . MET A 1 130 ? 2.750 1.004 -24.452 1.00 96.31 130 MET A CA 1
ATOM 1013 C C . MET A 1 130 ? 1.794 -0.159 -24.168 1.00 96.31 130 MET A C 1
ATOM 1015 O O . MET A 1 130 ? 1.647 -1.059 -24.992 1.00 96.31 130 MET A O 1
ATOM 1019 N N . LEU A 1 131 ? 1.137 -0.135 -23.008 1.00 96.94 131 LEU A N 1
ATOM 1020 C CA . LEU A 1 131 ? 0.165 -1.140 -22.587 1.00 96.94 131 LEU A CA 1
ATOM 1021 C C . LEU A 1 131 ? -1.284 -0.739 -22.903 1.00 96.94 131 LEU A C 1
ATOM 1023 O O . LEU A 1 131 ? -2.212 -1.457 -22.527 1.00 96.94 131 LEU A O 1
ATOM 1027 N N . PHE A 1 132 ? -1.492 0.398 -23.575 1.00 96.00 132 PHE A N 1
ATOM 1028 C CA . PHE A 1 132 ? -2.804 0.987 -23.857 1.00 96.00 132 PHE A CA 1
ATOM 1029 C C . PHE A 1 132 ? -3.643 1.238 -22.593 1.00 96.00 132 PHE A C 1
ATOM 1031 O O . PHE A 1 132 ? -4.874 1.159 -22.607 1.00 96.00 132 PHE A O 1
ATOM 1038 N N . LEU A 1 133 ? -2.978 1.552 -21.480 1.00 95.69 133 LEU A N 1
ATOM 1039 C CA . LEU A 1 133 ? -3.613 1.812 -20.196 1.00 95.69 133 LEU A CA 1
ATOM 1040 C C . LEU A 1 133 ? -3.713 3.312 -19.955 1.00 95.69 133 LEU A C 1
ATOM 1042 O O . LEU A 1 133 ? -2.722 4.032 -19.947 1.00 95.69 133 LEU A O 1
ATOM 1046 N N . SER A 1 134 ? -4.922 3.779 -19.661 1.00 91.81 134 SER A N 1
ATOM 1047 C CA . SER A 1 134 ? -5.165 5.162 -19.262 1.00 91.81 134 SER A CA 1
ATOM 1048 C C . SER A 1 134 ? -5.701 5.242 -17.835 1.00 91.81 134 SER A C 1
ATOM 1050 O O . SER A 1 134 ? -6.440 4.373 -17.352 1.00 91.81 134 SER A O 1
ATOM 1052 N N . ARG A 1 135 ? -5.308 6.311 -17.140 1.00 91.88 135 ARG A N 1
ATOM 1053 C CA . ARG A 1 135 ? -5.906 6.718 -15.866 1.00 91.88 135 ARG A CA 1
ATOM 1054 C C . ARG A 1 135 ? -7.239 7.396 -16.147 1.00 91.88 135 ARG A C 1
ATOM 1056 O O . ARG A 1 135 ? -7.357 8.176 -17.090 1.00 91.88 135 ARG A O 1
ATOM 1063 N N . ARG A 1 136 ? -8.254 7.110 -15.335 1.00 80.81 136 ARG A N 1
ATOM 1064 C CA . ARG A 1 136 ? -9.578 7.717 -15.525 1.00 80.81 136 ARG A CA 1
ATOM 1065 C C . ARG A 1 136 ? -9.603 9.135 -14.951 1.00 80.81 136 ARG A C 1
ATOM 1067 O O . ARG A 1 136 ? -8.997 9.400 -13.918 1.00 80.81 136 ARG A O 1
ATOM 1074 N N . HIS A 1 137 ? -10.337 10.041 -15.601 1.00 71.00 137 HIS A N 1
ATOM 1075 C CA . HIS A 1 137 ? -10.493 11.430 -15.137 1.00 71.00 137 HIS A CA 1
ATOM 1076 C C . HIS A 1 137 ? -11.258 11.539 -13.807 1.00 71.00 137 HIS A C 1
ATOM 1078 O O . HIS A 1 137 ? -11.022 12.450 -13.018 1.00 71.00 137 HIS A O 1
ATOM 1084 N N . TYR A 1 138 ? -12.163 10.599 -13.543 1.00 57.25 138 TYR A N 1
ATOM 1085 C CA . TYR A 1 138 ? -12.898 10.472 -12.286 1.00 57.25 138 TYR A CA 1
ATOM 1086 C C . TYR A 1 138 ? -12.125 9.580 -11.296 1.00 57.25 138 TYR A C 1
ATOM 1088 O O . TYR A 1 138 ? -11.374 8.700 -11.707 1.00 57.25 138 TYR A O 1
ATOM 1096 N N . HIS A 1 139 ? -12.298 9.818 -9.989 1.00 56.41 139 HIS A N 1
ATOM 1097 C CA . HIS A 1 139 ? -11.526 9.200 -8.888 1.00 56.41 139 HIS A CA 1
ATOM 1098 C C . HIS A 1 139 ? -10.047 9.623 -8.794 1.00 56.41 139 HIS A C 1
ATOM 1100 O O . HIS A 1 139 ? -9.188 8.838 -8.406 1.00 56.41 139 HIS A O 1
ATOM 1106 N N . GLY A 1 140 ? -9.745 10.888 -9.104 1.00 65.00 140 GLY A N 1
ATOM 1107 C CA . GLY A 1 140 ? -8.440 11.481 -8.785 1.00 65.00 140 GLY A CA 1
ATOM 1108 C C . GLY A 1 140 ? -7.294 11.055 -9.703 1.00 65.00 140 GLY A C 1
ATOM 1109 O O . GLY A 1 140 ? -6.143 11.118 -9.283 1.00 65.00 140 GLY A O 1
ATOM 1110 N N . GLY A 1 141 ? -7.586 10.631 -10.938 1.00 83.62 141 GLY A N 1
ATOM 1111 C CA . GLY A 1 141 ? -6.543 10.341 -11.923 1.00 83.62 141 GLY A CA 1
ATOM 1112 C C . GLY A 1 141 ? -5.774 9.055 -11.629 1.00 83.62 141 GLY A C 1
ATOM 1113 O O . GLY A 1 141 ? -4.551 9.045 -11.734 1.00 83.62 141 GLY A O 1
ATOM 1114 N N . GLN A 1 142 ? -6.470 7.985 -11.236 1.00 91.75 142 GLN A N 1
ATOM 1115 C CA . GLN A 1 142 ? -5.863 6.700 -10.869 1.00 91.75 142 GLN A CA 1
ATOM 1116 C C . GLN A 1 142 ? -6.194 5.587 -11.871 1.00 91.75 142 GLN A C 1
ATOM 1118 O O . GLN A 1 142 ? -7.181 5.645 -12.614 1.00 91.75 142 GLN A O 1
ATOM 1123 N N . PHE A 1 143 ? -5.349 4.557 -11.891 1.00 94.88 143 PHE A N 1
ATOM 1124 C CA . PHE A 1 143 ? -5.641 3.285 -12.542 1.00 94.88 143 PHE A CA 1
ATOM 1125 C C . PHE A 1 143 ? -6.682 2.501 -11.739 1.00 94.88 143 PHE A C 1
ATOM 1127 O O . PHE A 1 143 ? -6.700 2.565 -10.513 1.00 94.88 143 PHE A O 1
ATOM 1134 N N . ILE A 1 144 ? -7.533 1.748 -12.439 1.00 94.31 144 ILE A N 1
ATOM 1135 C CA . ILE A 1 144 ? -8.478 0.796 -11.835 1.00 94.31 144 ILE A CA 1
ATOM 1136 C C . ILE A 1 144 ? -7.803 -0.561 -11.576 1.00 94.31 144 ILE A C 1
ATOM 1138 O O . ILE A 1 144 ? -6.730 -0.824 -12.114 1.00 94.31 144 ILE A O 1
ATOM 1142 N N . GLY A 1 145 ? -8.454 -1.456 -10.822 1.00 94.94 145 GLY A N 1
ATOM 1143 C CA . GLY A 1 145 ? -7.857 -2.727 -10.375 1.00 94.94 145 GLY A CA 1
ATOM 1144 C C . GLY A 1 145 ? -7.286 -3.591 -11.506 1.00 94.94 145 GLY A C 1
ATOM 1145 O O . GLY A 1 145 ? -6.148 -4.049 -11.417 1.00 94.94 145 GLY A O 1
ATOM 1146 N N . ASN A 1 146 ? -8.022 -3.730 -12.613 1.00 96.25 146 ASN A N 1
ATOM 1147 C CA . ASN A 1 146 ? -7.550 -4.491 -13.776 1.00 96.25 146 ASN A CA 1
ATOM 1148 C C . ASN A 1 146 ? -6.321 -3.846 -14.434 1.00 96.25 146 ASN A C 1
ATOM 1150 O O . ASN A 1 146 ? -5.411 -4.555 -14.849 1.00 96.25 146 ASN A O 1
ATOM 1154 N N . HIS A 1 147 ? -6.258 -2.511 -14.493 1.00 97.31 147 HIS A N 1
ATOM 1155 C CA . HIS A 1 147 ? -5.091 -1.804 -15.031 1.00 97.31 147 HIS A CA 1
ATOM 1156 C C . HIS A 1 147 ? -3.887 -1.962 -14.096 1.00 97.31 147 HIS A C 1
ATOM 1158 O O . HIS A 1 147 ? -2.784 -2.204 -14.567 1.00 97.31 147 HIS A O 1
ATOM 1164 N N . CYS A 1 148 ? -4.091 -1.887 -12.775 1.00 98.00 148 CYS A N 1
ATOM 1165 C CA . CYS A 1 148 ? -3.031 -2.145 -11.802 1.00 98.00 148 CYS A CA 1
ATOM 1166 C C . CYS A 1 148 ? -2.482 -3.571 -11.913 1.00 98.00 148 CYS A C 1
ATOM 1168 O O . CYS A 1 148 ? -1.271 -3.750 -11.881 1.00 98.00 148 CYS A O 1
ATOM 1170 N N . SER A 1 149 ? -3.354 -4.569 -12.086 1.00 97.94 149 SER A N 1
ATOM 1171 C CA . SER A 1 149 ? -2.924 -5.956 -12.301 1.00 97.94 149 SER A CA 1
ATOM 1172 C C . SER A 1 149 ? -2.127 -6.091 -13.595 1.00 97.94 149 SER A C 1
ATOM 1174 O O . SER A 1 149 ? -1.030 -6.633 -13.568 1.00 97.94 149 SER A O 1
ATOM 1176 N N . LYS A 1 150 ? -2.611 -5.496 -14.695 1.00 98.44 150 LYS A N 1
ATOM 1177 C CA . LYS A 1 150 ? -1.901 -5.518 -15.978 1.00 98.44 150 LYS A CA 1
ATOM 1178 C C . LYS A 1 150 ? -0.534 -4.832 -15.912 1.00 98.44 150 LYS A C 1
ATOM 1180 O O . LYS A 1 150 ? 0.404 -5.334 -16.511 1.00 98.44 150 LYS A O 1
ATOM 1185 N N . LEU A 1 151 ? -0.404 -3.725 -15.177 1.00 98.44 151 LEU A N 1
ATOM 1186 C CA . LEU A 1 151 ? 0.896 -3.088 -14.936 1.00 98.44 151 LEU A CA 1
ATOM 1187 C C . LEU A 1 151 ? 1.849 -4.041 -14.210 1.00 98.44 151 LEU A C 1
ATOM 1189 O O . LEU A 1 151 ? 2.984 -4.196 -14.639 1.00 98.44 151 LEU A O 1
ATOM 1193 N N . LEU A 1 152 ? 1.390 -4.708 -13.146 1.00 98.50 152 LEU A N 1
ATOM 1194 C CA . LEU A 1 152 ? 2.212 -5.681 -12.421 1.00 98.50 152 LEU A CA 1
ATOM 1195 C C . LEU A 1 152 ? 2.622 -6.867 -13.305 1.00 98.50 152 LEU A C 1
ATOM 1197 O O . LEU A 1 152 ? 3.765 -7.311 -13.242 1.00 98.50 152 LEU A O 1
ATOM 1201 N N . ASP A 1 153 ? 1.715 -7.364 -14.143 1.00 98.31 153 ASP A N 1
ATOM 1202 C CA . ASP A 1 153 ? 2.000 -8.479 -15.052 1.00 98.31 153 ASP A CA 1
ATOM 1203 C C . ASP A 1 153 ? 2.995 -8.104 -16.166 1.00 98.31 153 ASP A C 1
ATOM 1205 O O . ASP A 1 153 ? 3.605 -8.986 -16.758 1.00 98.31 153 ASP A O 1
ATOM 1209 N N . GLU A 1 154 ? 3.197 -6.809 -16.420 1.00 98.25 154 GLU A N 1
ATOM 1210 C CA . GLU A 1 154 ? 4.049 -6.276 -17.489 1.00 98.25 154 GLU A CA 1
ATOM 1211 C C . GLU A 1 154 ? 5.241 -5.467 -16.944 1.00 98.25 154 GLU A C 1
ATOM 1213 O O . GLU A 1 154 ? 5.747 -4.564 -17.614 1.00 98.25 154 GLU A O 1
ATOM 1218 N N . VAL A 1 155 ? 5.717 -5.757 -15.729 1.00 98.44 155 VAL A N 1
ATOM 1219 C CA . VAL A 1 155 ? 6.856 -5.032 -15.122 1.00 98.44 155 VAL A CA 1
ATOM 1220 C C . VAL A 1 155 ? 8.154 -5.219 -15.916 1.00 98.44 155 VAL A C 1
ATOM 1222 O O . VAL A 1 155 ? 8.975 -4.308 -15.974 1.00 98.44 155 VAL A O 1
ATOM 1225 N N . ASP A 1 156 ? 8.322 -6.338 -16.618 1.00 98.06 156 ASP A N 1
ATOM 1226 C CA . ASP A 1 156 ? 9.491 -6.547 -17.483 1.00 98.06 156 ASP A CA 1
ATOM 1227 C C . ASP A 1 156 ? 9.508 -5.565 -18.670 1.00 98.06 156 ASP A C 1
ATOM 1229 O O . ASP A 1 156 ? 10.571 -5.111 -19.096 1.00 98.06 156 ASP A O 1
ATOM 1233 N N . SER A 1 157 ? 8.331 -5.150 -19.163 1.00 97.94 157 SER A N 1
ATOM 1234 C CA . SER A 1 157 ? 8.237 -4.113 -20.201 1.00 97.94 157 SER A CA 1
ATOM 1235 C C . SER A 1 157 ? 8.700 -2.742 -19.697 1.00 97.94 157 SER A C 1
ATOM 1237 O O . SER A 1 157 ? 9.312 -1.986 -20.455 1.00 97.94 157 SER A O 1
ATOM 1239 N N . LEU A 1 158 ? 8.477 -2.442 -18.411 1.00 98.44 158 LEU A N 1
ATOM 1240 C CA . LEU A 1 158 ? 8.999 -1.239 -17.763 1.00 98.44 158 LEU A CA 1
ATOM 1241 C C . LEU A 1 158 ? 10.523 -1.283 -17.665 1.00 98.44 158 LEU A C 1
ATOM 1243 O O . LEU A 1 158 ? 11.180 -0.303 -18.000 1.00 98.44 158 LEU A O 1
ATOM 1247 N N . GLU A 1 159 ? 11.094 -2.402 -17.221 1.00 98.56 159 GLU A N 1
ATOM 1248 C CA . GLU A 1 159 ? 12.549 -2.534 -17.109 1.00 98.56 159 GLU A CA 1
ATOM 1249 C C . GLU A 1 159 ? 13.235 -2.318 -18.462 1.00 98.56 159 GLU A C 1
ATOM 1251 O O . GLU A 1 159 ? 14.160 -1.513 -18.567 1.00 98.56 159 GLU A O 1
ATOM 1256 N N . MET A 1 160 ? 12.729 -2.959 -19.521 1.00 98.38 160 MET A N 1
ATOM 1257 C CA . MET A 1 160 ? 13.250 -2.777 -20.878 1.00 98.38 160 MET A CA 1
ATOM 1258 C C . MET A 1 160 ? 13.163 -1.320 -21.347 1.00 98.38 160 MET A C 1
ATOM 1260 O O . MET A 1 160 ? 14.111 -0.808 -21.948 1.00 98.38 160 MET A O 1
ATOM 1264 N N . LEU A 1 161 ? 12.044 -0.644 -21.067 1.00 98.31 161 LEU A N 1
ATOM 1265 C CA . LEU A 1 161 ? 11.855 0.771 -21.385 1.00 98.31 161 LEU A CA 1
ATOM 1266 C C . LEU A 1 161 ? 12.904 1.647 -20.696 1.00 98.31 161 LEU A C 1
ATOM 1268 O O . LEU A 1 161 ? 13.529 2.484 -21.346 1.00 98.31 161 LEU A O 1
ATOM 1272 N N . LEU A 1 162 ? 13.102 1.440 -19.392 1.00 98.50 162 LEU A N 1
ATOM 1273 C CA . LEU A 1 162 ? 14.035 2.219 -18.585 1.00 98.50 162 LEU A CA 1
ATOM 1274 C C . LEU A 1 162 ? 15.483 1.982 -19.017 1.00 98.50 162 LEU A C 1
ATOM 1276 O O . LEU A 1 162 ? 16.222 2.949 -19.174 1.00 98.50 162 LEU A O 1
ATOM 1280 N N . ILE A 1 163 ? 15.878 0.730 -19.274 1.00 98.25 163 ILE A N 1
ATOM 1281 C CA . ILE A 1 163 ? 17.224 0.392 -19.766 1.00 98.25 163 ILE A CA 1
ATOM 1282 C C . ILE A 1 163 ? 17.486 1.064 -21.115 1.00 98.25 163 ILE A C 1
ATOM 1284 O O . ILE A 1 163 ? 18.525 1.692 -21.298 1.00 98.25 163 ILE A O 1
ATOM 1288 N N . LYS A 1 164 ? 16.534 0.982 -22.053 1.00 97.88 164 LYS A N 1
ATOM 1289 C CA . LYS A 1 164 ? 16.667 1.601 -23.381 1.00 97.88 164 LYS A CA 1
ATOM 1290 C C . LYS A 1 164 ? 16.803 3.125 -23.307 1.00 97.88 164 LYS A C 1
ATOM 1292 O O . LYS A 1 164 ? 17.456 3.716 -24.161 1.00 97.88 164 LYS A O 1
ATOM 1297 N N . ALA A 1 165 ? 16.167 3.746 -22.320 1.00 97.81 165 ALA A N 1
ATOM 1298 C CA . ALA A 1 165 ? 16.237 5.181 -22.073 1.00 97.81 165 ALA A CA 1
ATOM 1299 C C . ALA A 1 165 ? 17.391 5.590 -21.136 1.00 97.81 165 ALA A C 1
ATOM 1301 O O . ALA A 1 165 ? 17.451 6.755 -20.751 1.00 97.81 165 ALA A O 1
ATOM 1302 N N . GLU A 1 166 ? 18.258 4.652 -20.729 1.00 98.12 166 GLU A N 1
ATOM 1303 C CA . GLU A 1 166 ? 19.331 4.854 -19.738 1.00 98.12 166 GLU A CA 1
ATOM 1304 C C . GLU A 1 166 ? 18.828 5.445 -18.400 1.00 98.12 166 GLU A C 1
ATOM 1306 O O . GLU A 1 166 ? 19.552 6.091 -17.642 1.00 98.12 166 GLU A O 1
ATOM 1311 N N . ALA A 1 167 ? 17.559 5.194 -18.072 1.00 98.12 167 ALA A N 1
ATOM 1312 C CA . ALA A 1 167 ? 16.839 5.744 -16.930 1.00 98.12 167 ALA A CA 1
ATOM 1313 C C . ALA A 1 167 ? 17.012 4.882 -15.669 1.00 98.12 167 ALA A C 1
ATOM 1315 O O . ALA A 1 167 ? 16.036 4.479 -15.030 1.00 98.12 167 ALA A O 1
ATOM 1316 N N . PHE A 1 168 ? 18.260 4.583 -15.293 1.00 97.75 168 PHE A N 1
ATOM 1317 C CA . PHE A 1 168 ? 18.566 3.619 -14.225 1.00 97.75 168 PHE A CA 1
ATOM 1318 C C . PHE A 1 168 ? 18.008 4.007 -12.845 1.00 97.75 168 PHE A C 1
ATOM 1320 O O . PHE A 1 168 ? 17.779 3.138 -12.007 1.00 97.75 168 PHE A O 1
ATOM 1327 N N . ILE A 1 169 ? 17.696 5.291 -12.624 1.00 97.94 169 ILE A N 1
ATOM 1328 C CA . ILE A 1 169 ? 17.002 5.777 -11.419 1.00 97.94 169 ILE A CA 1
ATOM 1329 C C . ILE A 1 169 ? 15.618 5.127 -11.214 1.00 97.94 169 ILE A C 1
ATOM 1331 O O . ILE A 1 169 ? 15.120 5.075 -10.091 1.00 97.94 169 ILE A O 1
ATOM 1335 N N . GLY A 1 170 ? 14.996 4.615 -12.282 1.00 98.06 170 GLY A N 1
ATOM 1336 C CA . GLY A 1 170 ? 13.723 3.896 -12.226 1.00 98.06 170 GLY A CA 1
ATOM 1337 C C . GLY A 1 170 ? 13.847 2.416 -11.842 1.00 98.06 170 GLY A C 1
ATOM 1338 O O . GLY A 1 170 ? 12.850 1.817 -11.450 1.00 98.06 170 GLY A O 1
ATOM 1339 N N . ILE A 1 171 ? 15.040 1.814 -11.908 1.00 98.31 171 ILE A N 1
ATOM 1340 C CA . ILE A 1 171 ? 15.233 0.370 -11.671 1.00 98.31 171 ILE A CA 1
ATOM 1341 C C . ILE A 1 171 ? 14.818 -0.067 -10.257 1.00 98.31 171 ILE A C 1
ATOM 1343 O O . ILE A 1 171 ? 14.099 -1.060 -10.149 1.00 98.31 171 ILE A O 1
ATOM 1347 N N . PRO A 1 172 ? 15.111 0.681 -9.175 1.00 98.62 172 PRO A N 1
ATOM 1348 C CA . PRO A 1 172 ? 14.596 0.331 -7.849 1.00 98.62 172 PRO A CA 1
ATOM 1349 C C . PRO A 1 172 ? 13.059 0.234 -7.788 1.00 98.62 172 PRO A C 1
ATOM 1351 O O . PRO A 1 172 ? 12.509 -0.566 -7.032 1.00 98.62 172 PRO A O 1
ATOM 1354 N N . TYR A 1 173 ? 12.332 1.008 -8.606 1.00 98.75 173 TYR A N 1
ATOM 1355 C CA . TYR A 1 173 ? 10.870 0.913 -8.678 1.00 98.75 173 TYR A CA 1
ATOM 1356 C C . TYR A 1 173 ? 10.410 -0.372 -9.370 1.00 98.75 173 TYR A C 1
ATOM 1358 O O . TYR A 1 173 ? 9.401 -0.941 -8.958 1.00 98.75 173 TYR A O 1
ATOM 1366 N N . VAL A 1 174 ? 11.150 -0.856 -10.374 1.00 98.81 174 VAL A N 1
ATOM 1367 C CA . VAL A 1 174 ? 10.914 -2.166 -11.004 1.00 98.81 174 VAL A CA 1
ATOM 1368 C C . VAL A 1 174 ? 11.009 -3.271 -9.952 1.00 98.81 174 VAL A C 1
ATOM 1370 O O . VAL A 1 174 ? 10.106 -4.101 -9.856 1.00 98.81 174 VAL A O 1
ATOM 1373 N N . GLU A 1 175 ? 12.051 -3.249 -9.117 1.00 98.56 175 GLU A N 1
ATOM 1374 C CA . GLU A 1 175 ? 12.224 -4.208 -8.017 1.00 98.56 175 GLU A CA 1
ATOM 1375 C C . GLU A 1 175 ? 11.040 -4.166 -7.042 1.00 98.56 175 GLU A C 1
ATOM 1377 O O . GLU A 1 175 ? 10.462 -5.205 -6.720 1.00 98.56 175 GLU A O 1
ATOM 1382 N N . ALA A 1 176 ? 10.610 -2.968 -6.634 1.00 98.81 176 ALA A N 1
ATOM 1383 C CA . ALA A 1 176 ? 9.460 -2.802 -5.749 1.00 98.81 176 ALA A CA 1
ATOM 1384 C C . ALA A 1 176 ? 8.140 -3.281 -6.384 1.00 98.81 176 ALA A C 1
ATOM 1386 O O . ALA A 1 176 ? 7.324 -3.903 -5.700 1.00 98.81 176 ALA A O 1
ATOM 1387 N N . PHE A 1 177 ? 7.919 -3.037 -7.681 1.00 98.88 177 PHE A N 1
ATOM 1388 C CA . PHE A 1 177 ? 6.753 -3.560 -8.399 1.00 98.88 177 PHE A CA 1
ATOM 1389 C C . PHE A 1 177 ? 6.775 -5.089 -8.495 1.00 98.88 177 PHE A C 1
ATOM 1391 O O . PHE A 1 177 ? 5.747 -5.717 -8.240 1.00 98.88 177 PHE A O 1
ATOM 1398 N N . ARG A 1 178 ? 7.927 -5.698 -8.812 1.00 98.81 178 ARG A N 1
ATOM 1399 C CA . ARG A 1 178 ? 8.076 -7.163 -8.849 1.00 98.81 178 ARG A CA 1
ATOM 1400 C C . ARG A 1 178 ? 7.821 -7.781 -7.481 1.00 98.81 178 ARG A C 1
ATOM 1402 O O . ARG A 1 178 ? 7.036 -8.720 -7.385 1.00 98.81 178 ARG A O 1
ATOM 1409 N N . ALA A 1 179 ? 8.411 -7.226 -6.424 1.00 98.69 179 ALA A N 1
ATOM 1410 C CA . ALA A 1 179 ? 8.189 -7.706 -5.064 1.00 98.69 179 ALA A CA 1
ATOM 1411 C C . ALA A 1 179 ? 6.709 -7.579 -4.660 1.00 98.69 179 ALA A C 1
ATOM 1413 O O . ALA A 1 179 ? 6.122 -8.519 -4.129 1.00 98.69 179 ALA A O 1
ATOM 1414 N N . PHE A 1 180 ? 6.046 -6.469 -5.007 1.00 98.81 180 PHE A N 1
ATOM 1415 C CA . PHE A 1 180 ? 4.614 -6.326 -4.740 1.00 98.81 180 PHE A CA 1
ATOM 1416 C C . PHE A 1 180 ? 3.742 -7.292 -5.553 1.00 98.81 180 PHE A C 1
ATOM 1418 O O . PHE A 1 180 ? 2.724 -7.774 -5.052 1.00 98.81 180 PHE A O 1
ATOM 1425 N N . LYS A 1 181 ? 4.129 -7.616 -6.792 1.00 98.56 181 LYS A N 1
ATOM 1426 C CA . LYS A 1 181 ? 3.461 -8.661 -7.576 1.00 98.56 181 LYS A CA 1
ATOM 1427 C C . LYS A 1 181 ? 3.525 -10.010 -6.861 1.00 98.56 181 LYS A C 1
ATOM 1429 O O . LYS A 1 181 ? 2.500 -10.680 -6.793 1.00 98.56 181 LYS A O 1
ATOM 1434 N N . GLN A 1 182 ? 4.666 -10.365 -6.267 1.00 98.44 182 GLN A N 1
ATOM 1435 C CA . GLN A 1 182 ? 4.785 -11.594 -5.475 1.00 98.44 182 GLN A CA 1
ATOM 1436 C C . GLN A 1 182 ? 3.847 -11.586 -4.260 1.00 98.44 182 GLN A C 1
ATOM 1438 O O . GLN A 1 182 ? 3.186 -12.588 -3.997 1.00 98.44 182 GLN A O 1
ATOM 1443 N N . VAL A 1 183 ? 3.698 -10.454 -3.560 1.00 98.38 183 VAL A N 1
ATOM 1444 C CA . VAL A 1 183 ? 2.695 -10.313 -2.483 1.00 98.38 183 VAL A CA 1
ATOM 1445 C C . VAL A 1 183 ? 1.282 -10.563 -3.013 1.00 98.38 183 VAL A C 1
ATOM 1447 O O . VAL A 1 183 ? 0.552 -11.391 -2.472 1.00 98.38 183 VAL A O 1
ATOM 1450 N N . LYS A 1 184 ? 0.894 -9.893 -4.105 1.00 97.88 184 LYS A N 1
ATOM 1451 C CA . LYS A 1 184 ? -0.431 -10.075 -4.716 1.00 97.88 184 LYS A CA 1
ATOM 1452 C C . LYS A 1 184 ? -0.676 -11.543 -5.071 1.00 97.88 184 LYS A C 1
ATOM 1454 O O . LYS A 1 184 ? -1.709 -12.104 -4.714 1.00 97.88 184 LYS A O 1
ATOM 1459 N N . ASP A 1 185 ? 0.256 -12.156 -5.785 1.00 97.44 185 ASP A N 1
ATOM 1460 C CA . ASP A 1 185 ? 0.064 -13.501 -6.319 1.00 97.44 185 ASP A CA 1
ATOM 1461 C C . ASP A 1 185 ? 0.111 -14.573 -5.211 1.00 97.44 185 ASP A C 1
ATOM 1463 O O . ASP A 1 185 ? -0.516 -15.621 -5.352 1.00 97.44 185 ASP A O 1
ATOM 1467 N N . SER A 1 186 ? 0.779 -14.295 -4.084 1.00 97.75 186 SER A N 1
ATOM 1468 C CA . SER A 1 186 ? 0.885 -15.227 -2.956 1.00 97.75 186 SER A CA 1
ATOM 1469 C C . SER A 1 186 ? -0.270 -15.152 -1.956 1.00 97.75 186 SER A C 1
ATOM 1471 O O . SER A 1 186 ? -0.610 -16.193 -1.390 1.00 97.75 186 SER A O 1
ATOM 1473 N N . CYS A 1 187 ? -0.879 -13.979 -1.722 1.00 97.12 187 CYS A N 1
ATOM 1474 C CA . CYS A 1 187 ? -1.893 -13.847 -0.667 1.00 97.12 187 CYS A CA 1
ATOM 1475 C C . CYS A 1 187 ? -3.108 -12.961 -0.970 1.00 97.12 187 CYS A C 1
ATOM 1477 O O . CYS A 1 187 ? -4.016 -12.927 -0.141 1.00 97.12 187 CYS A O 1
ATOM 1479 N N . PHE A 1 188 ? -3.190 -12.263 -2.111 1.00 97.12 188 PHE A N 1
ATOM 1480 C CA . PHE A 1 188 ? -4.374 -11.433 -2.390 1.00 97.12 188 PHE A CA 1
ATOM 1481 C C . PHE A 1 188 ? -5.554 -12.278 -2.885 1.00 97.12 188 PHE A C 1
ATOM 1483 O O . PHE A 1 188 ? -6.671 -12.052 -2.451 1.00 97.12 188 PHE A O 1
ATOM 1490 N N . GLY A 1 189 ? -5.321 -13.326 -3.682 1.00 94.81 189 GLY A N 1
ATOM 1491 C CA . GLY A 1 189 ? -6.394 -14.201 -4.174 1.00 94.81 189 GLY A CA 1
ATOM 1492 C C . GLY A 1 189 ? -7.027 -15.124 -3.118 1.00 94.81 189 GLY A C 1
ATOM 1493 O O . GLY A 1 189 ? -6.814 -15.000 -1.915 1.00 94.81 189 GLY A O 1
ATOM 1494 N N . PHE A 1 190 ? -7.808 -16.109 -3.577 1.00 94.75 190 PHE A N 1
ATOM 1495 C CA . PHE A 1 190 ? -8.413 -17.130 -2.703 1.00 94.75 190 PHE A CA 1
ATOM 1496 C C . PHE A 1 190 ? -7.388 -18.081 -2.071 1.00 94.75 190 PHE A C 1
ATOM 1498 O O . PHE A 1 190 ? -7.627 -18.630 -0.994 1.00 94.75 190 PHE A O 1
ATOM 1505 N N . ASN A 1 191 ? -6.263 -18.300 -2.749 1.00 92.75 191 ASN A N 1
ATOM 1506 C CA . ASN A 1 191 ? -5.217 -19.203 -2.293 1.00 92.75 191 ASN A CA 1
ATOM 1507 C C . ASN A 1 191 ? -4.173 -18.422 -1.494 1.00 92.75 191 ASN A C 1
ATOM 1509 O O . ASN A 1 191 ? -3.726 -17.366 -1.935 1.00 92.75 191 ASN A O 1
ATOM 1513 N N . LEU A 1 192 ? -3.774 -18.977 -0.349 1.00 96.94 192 LEU A N 1
ATOM 1514 C CA . LEU A 1 192 ? -2.599 -18.543 0.397 1.00 96.94 192 LEU A CA 1
ATOM 1515 C C . LEU A 1 192 ? -1.443 -19.475 0.029 1.00 96.94 192 LEU A C 1
ATOM 1517 O O . LEU A 1 192 ? -1.490 -20.670 0.318 1.00 96.94 192 LEU A O 1
ATOM 1521 N N . THR A 1 193 ? -0.447 -18.949 -0.672 1.00 96.50 193 THR A N 1
ATOM 1522 C CA . THR A 1 193 ? 0.693 -19.738 -1.154 1.00 96.50 193 THR A CA 1
ATOM 1523 C C . THR A 1 193 ? 1.771 -19.816 -0.069 1.00 96.50 193 THR A C 1
ATOM 1525 O O . THR A 1 193 ? 2.064 -18.787 0.540 1.00 96.50 193 THR A O 1
ATOM 1528 N N . PRO A 1 194 ? 2.401 -20.985 0.173 1.00 95.25 194 PRO A N 1
ATOM 1529 C CA . PRO A 1 194 ? 3.545 -21.077 1.080 1.00 95.25 194 PRO A CA 1
ATOM 1530 C C . PRO A 1 194 ? 4.647 -20.072 0.714 1.00 95.25 194 PRO A C 1
ATOM 1532 O O . PRO A 1 194 ? 5.015 -19.962 -0.455 1.00 95.25 194 PRO A O 1
ATOM 1535 N N . GLY A 1 195 ? 5.174 -19.352 1.709 1.00 93.06 195 GLY A N 1
ATOM 1536 C CA . GLY A 1 195 ? 6.196 -18.318 1.509 1.00 93.06 195 GLY A CA 1
ATOM 1537 C C . GLY A 1 195 ? 5.649 -16.914 1.224 1.00 93.06 195 GLY A C 1
ATOM 1538 O O . GLY A 1 195 ? 6.421 -16.031 0.847 1.00 93.06 195 GLY A O 1
ATOM 1539 N N . TYR A 1 196 ? 4.349 -16.668 1.412 1.00 96.94 196 TYR A N 1
ATOM 1540 C CA . TYR A 1 196 ? 3.776 -15.322 1.286 1.00 96.94 196 TYR A CA 1
ATOM 1541 C C . TYR A 1 196 ? 4.385 -14.326 2.292 1.00 96.94 196 TYR A C 1
ATOM 1543 O O . TYR A 1 196 ? 4.506 -13.141 1.984 1.00 96.94 196 TYR A O 1
ATOM 1551 N N . GLU A 1 197 ? 4.827 -14.788 3.465 1.00 95.94 197 GLU A N 1
ATOM 1552 C CA . GLU A 1 197 ? 5.526 -13.971 4.461 1.00 95.94 197 GLU A CA 1
ATOM 1553 C C . GLU A 1 197 ? 6.858 -13.455 3.909 1.00 95.94 197 GLU A C 1
ATOM 1555 O O . GLU A 1 197 ? 7.202 -12.289 4.098 1.00 95.94 197 GLU A O 1
ATOM 1560 N N . ILE A 1 198 ? 7.581 -14.307 3.172 1.00 96.25 198 ILE A N 1
ATOM 1561 C CA . ILE A 1 198 ? 8.836 -13.946 2.502 1.00 96.25 198 ILE A CA 1
ATOM 1562 C C . ILE A 1 198 ? 8.551 -12.906 1.419 1.00 96.25 198 ILE A C 1
ATOM 1564 O O . ILE A 1 198 ? 9.200 -11.866 1.396 1.00 96.25 198 ILE A O 1
ATOM 1568 N N . ALA A 1 199 ? 7.516 -13.114 0.597 1.00 97.75 199 ALA A N 1
ATOM 1569 C CA . ALA A 1 199 ? 7.117 -12.137 -0.417 1.00 97.75 199 ALA A CA 1
ATOM 1570 C C . ALA A 1 199 ? 6.787 -10.759 0.193 1.00 97.75 199 ALA A C 1
ATOM 1572 O O . ALA A 1 199 ? 7.142 -9.722 -0.373 1.00 97.75 199 ALA A O 1
ATOM 1573 N N . ILE A 1 200 ? 6.139 -10.728 1.364 1.00 97.06 200 ILE A N 1
ATOM 1574 C CA . ILE A 1 200 ? 5.850 -9.487 2.096 1.00 97.06 200 ILE A CA 1
ATOM 1575 C C . ILE A 1 200 ? 7.139 -8.847 2.624 1.00 97.06 200 ILE A C 1
ATOM 1577 O O . ILE A 1 200 ? 7.320 -7.643 2.441 1.00 97.06 200 ILE A O 1
ATOM 1581 N N . LYS A 1 201 ? 8.051 -9.623 3.221 1.00 95.88 201 LYS A N 1
ATOM 1582 C CA . LYS A 1 201 ? 9.355 -9.132 3.705 1.00 95.88 201 LYS A CA 1
ATOM 1583 C C . LYS A 1 201 ? 10.221 -8.573 2.571 1.00 95.88 201 LYS A C 1
ATOM 1585 O O . LYS A 1 201 ? 10.783 -7.483 2.708 1.00 95.88 201 LYS A O 1
ATOM 1590 N N . ASP A 1 202 ? 10.253 -9.248 1.428 1.00 97.06 202 ASP A N 1
ATOM 1591 C CA . ASP A 1 202 ? 10.954 -8.785 0.229 1.00 97.06 202 ASP A CA 1
ATOM 1592 C C . ASP A 1 202 ? 10.363 -7.470 -0.282 1.00 97.06 202 ASP A C 1
ATOM 1594 O O . ASP A 1 202 ? 11.098 -6.532 -0.606 1.00 97.06 202 ASP A O 1
ATOM 1598 N N . PHE A 1 203 ? 9.032 -7.351 -0.290 1.00 98.25 203 PHE A N 1
ATOM 1599 C CA . PHE A 1 203 ? 8.369 -6.104 -0.653 1.00 98.25 203 PHE A CA 1
ATOM 1600 C C . PHE A 1 203 ? 8.647 -4.972 0.342 1.00 98.25 203 PHE A C 1
ATOM 1602 O O . PHE A 1 203 ? 8.897 -3.848 -0.097 1.00 98.25 203 PHE A O 1
ATOM 1609 N N . ILE A 1 204 ? 8.658 -5.240 1.653 1.00 96.75 204 ILE A N 1
ATOM 1610 C CA . ILE A 1 204 ? 9.055 -4.257 2.675 1.00 96.75 204 ILE A CA 1
ATOM 1611 C C . ILE A 1 204 ? 10.458 -3.730 2.359 1.00 96.75 204 ILE A C 1
ATOM 1613 O O . ILE A 1 204 ? 10.647 -2.520 2.226 1.00 96.75 204 ILE A O 1
ATOM 1617 N N . SER A 1 205 ? 11.423 -4.634 2.174 1.00 96.31 205 SER A N 1
ATOM 1618 C CA . SER A 1 205 ? 12.813 -4.285 1.867 1.00 96.31 205 SER A CA 1
ATOM 1619 C C . SER A 1 205 ? 12.924 -3.456 0.584 1.00 96.31 205 SER A C 1
ATOM 1621 O O . SER A 1 205 ? 13.509 -2.371 0.593 1.00 96.31 205 SER A O 1
ATOM 1623 N N . ALA A 1 206 ? 12.306 -3.910 -0.512 1.00 98.00 206 ALA A N 1
ATOM 1624 C CA . ALA A 1 206 ? 12.328 -3.208 -1.794 1.00 98.00 206 ALA A CA 1
ATOM 1625 C C . ALA A 1 206 ? 11.674 -1.819 -1.714 1.00 98.00 206 ALA A C 1
ATOM 1627 O O . ALA A 1 206 ? 12.213 -0.847 -2.238 1.00 98.00 206 ALA A O 1
ATOM 1628 N N . TYR A 1 207 ? 10.540 -1.693 -1.019 1.00 98.44 207 TYR A N 1
ATOM 1629 C CA . TYR A 1 207 ? 9.832 -0.422 -0.882 1.00 98.44 207 TYR A CA 1
ATOM 1630 C C . TYR A 1 207 ? 10.616 0.583 -0.027 1.00 98.44 207 TYR A C 1
ATOM 1632 O O . TYR A 1 207 ? 10.697 1.759 -0.384 1.00 98.44 207 TYR A O 1
ATOM 1640 N N . LEU A 1 208 ? 11.200 0.154 1.097 1.00 96.38 208 LEU A N 1
ATOM 1641 C CA . LEU A 1 208 ? 11.952 1.050 1.984 1.00 96.38 208 LEU A CA 1
ATOM 1642 C C . LEU A 1 208 ? 13.228 1.585 1.328 1.00 96.38 208 LEU A C 1
ATOM 1644 O O . LEU A 1 208 ? 13.562 2.754 1.526 1.00 96.38 208 LEU A O 1
ATOM 1648 N N . LYS A 1 209 ? 13.889 0.784 0.480 1.00 96.00 209 LYS A N 1
ATOM 1649 C CA . LYS A 1 209 ? 15.048 1.221 -0.320 1.00 96.00 209 LYS A CA 1
ATOM 1650 C C . LYS A 1 209 ? 14.738 2.406 -1.240 1.00 96.00 209 LYS A C 1
ATOM 1652 O O . LYS A 1 209 ? 15.647 3.165 -1.562 1.00 96.00 209 LYS A O 1
ATOM 1657 N N . LEU A 1 210 ? 13.475 2.612 -1.628 1.00 97.75 210 LEU A N 1
ATOM 1658 C CA . LEU A 1 210 ? 13.066 3.766 -2.439 1.00 97.75 210 LEU A CA 1
ATOM 1659 C C . LEU A 1 210 ? 13.142 5.098 -1.676 1.00 97.75 210 LEU A C 1
ATOM 1661 O O . LEU A 1 210 ? 13.103 6.157 -2.300 1.00 97.75 210 LEU A O 1
ATOM 1665 N N . GLY A 1 211 ? 13.163 5.075 -0.337 1.00 96.12 211 GLY A N 1
ATOM 1666 C CA . GLY A 1 211 ? 13.158 6.286 0.491 1.00 96.12 211 GLY A CA 1
ATOM 1667 C C . GLY A 1 211 ? 11.877 7.127 0.380 1.00 96.12 211 GLY A C 1
ATOM 1668 O O . GLY A 1 211 ? 11.854 8.288 0.791 1.00 96.12 211 GLY A O 1
ATOM 1669 N N . ILE A 1 212 ? 10.796 6.575 -0.183 1.00 96.69 212 ILE A N 1
ATOM 1670 C CA . ILE A 1 212 ? 9.515 7.277 -0.330 1.00 96.69 212 ILE A CA 1
ATOM 1671 C C . ILE A 1 212 ? 8.633 7.070 0.913 1.00 96.69 212 ILE A C 1
ATOM 1673 O O . ILE A 1 212 ? 8.686 6.013 1.540 1.00 96.69 212 ILE A O 1
ATOM 1677 N N . PRO A 1 213 ? 7.746 8.023 1.273 1.00 96.62 213 PRO A N 1
ATOM 1678 C CA . PRO A 1 213 ? 6.930 7.884 2.477 1.00 96.62 213 PRO A CA 1
ATOM 1679 C C . PRO A 1 213 ? 6.046 6.629 2.446 1.00 96.62 213 PRO A C 1
ATOM 1681 O O . PRO A 1 213 ? 5.483 6.280 1.400 1.00 96.62 213 PRO A O 1
ATOM 1684 N N . VAL A 1 214 ? 5.850 5.986 3.595 1.00 96.56 214 VAL A N 1
ATOM 1685 C CA . VAL A 1 214 ? 4.933 4.846 3.726 1.00 96.56 214 VAL A CA 1
ATOM 1686 C C . VAL A 1 214 ? 3.494 5.354 3.826 1.00 96.56 214 VAL A C 1
ATOM 1688 O O . VAL A 1 214 ? 3.135 6.138 4.705 1.00 96.56 214 VAL A O 1
ATOM 1691 N N . SER A 1 215 ? 2.650 4.947 2.876 1.00 96.56 215 SER A N 1
ATOM 1692 C CA . SER A 1 215 ? 1.221 5.283 2.909 1.00 96.56 215 SER A CA 1
ATOM 1693 C C . SER A 1 215 ? 0.452 4.348 3.842 1.00 96.56 215 SER A C 1
AT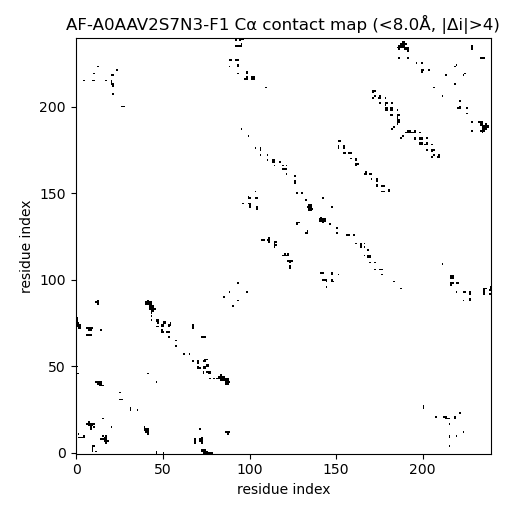OM 1695 O O . SER A 1 215 ? 0.926 3.265 4.165 1.00 96.56 215 SER A O 1
ATOM 1697 N N . LEU A 1 216 ? -0.783 4.711 4.206 1.00 96.62 216 LEU A N 1
ATOM 1698 C CA . LEU A 1 216 ? -1.653 3.833 4.996 1.00 96.62 216 LEU A CA 1
ATOM 1699 C C . LEU A 1 216 ? -1.825 2.441 4.364 1.00 96.62 216 LEU A C 1
ATOM 1701 O O . LEU A 1 216 ? -1.832 1.447 5.074 1.00 96.62 216 LEU A O 1
ATOM 1705 N N . LYS A 1 217 ? -1.963 2.363 3.036 1.00 97.44 217 LYS A N 1
ATOM 1706 C CA . LYS A 1 217 ? -2.145 1.081 2.338 1.00 97.44 217 LYS A CA 1
ATOM 1707 C C . LYS A 1 217 ? -0.882 0.221 2.394 1.00 97.44 217 LYS A C 1
ATOM 1709 O O . LYS A 1 217 ? -0.986 -0.979 2.595 1.00 97.44 217 LYS A O 1
ATOM 1714 N N . VAL A 1 218 ? 0.289 0.848 2.296 1.00 97.56 218 VAL A N 1
ATOM 1715 C CA . VAL A 1 218 ? 1.582 0.160 2.427 1.00 97.56 218 VAL A CA 1
ATOM 1716 C C . VAL A 1 218 ? 1.794 -0.314 3.868 1.00 97.56 218 VAL A C 1
ATOM 1718 O O . VAL A 1 218 ? 2.125 -1.471 4.067 1.00 97.56 218 VAL A O 1
ATOM 1721 N N . HIS A 1 219 ? 1.486 0.514 4.871 1.00 95.81 219 HIS A N 1
ATOM 1722 C CA . HIS A 1 219 ? 1.519 0.098 6.280 1.00 95.81 219 HIS A CA 1
ATOM 1723 C C . HIS A 1 219 ? 0.596 -1.099 6.566 1.00 95.81 219 HIS A C 1
ATOM 1725 O O . HIS A 1 219 ? 0.968 -1.991 7.318 1.00 95.81 219 HIS A O 1
ATOM 1731 N N . ILE A 1 220 ? -0.587 -1.155 5.939 1.00 96.62 220 ILE A N 1
ATOM 1732 C CA . ILE A 1 220 ? -1.469 -2.326 6.058 1.00 96.62 220 ILE A CA 1
ATOM 1733 C C . ILE A 1 220 ? -0.798 -3.595 5.538 1.00 96.62 220 ILE A C 1
ATOM 1735 O O . ILE A 1 220 ? -0.898 -4.625 6.193 1.00 96.62 220 ILE A O 1
ATOM 1739 N N . ILE A 1 221 ? -0.080 -3.510 4.419 1.00 97.06 221 ILE A N 1
ATOM 1740 C CA . ILE A 1 221 ? 0.693 -4.640 3.894 1.00 97.06 221 ILE A CA 1
ATOM 1741 C C . ILE A 1 221 ? 1.822 -5.031 4.844 1.00 97.06 221 ILE A C 1
ATOM 1743 O O . ILE A 1 221 ? 2.004 -6.215 5.101 1.00 97.06 221 ILE A O 1
ATOM 1747 N N . PHE A 1 222 ? 2.537 -4.042 5.380 1.00 94.75 222 PHE A N 1
ATOM 1748 C CA . PHE A 1 222 ? 3.712 -4.268 6.218 1.00 94.75 222 PHE A CA 1
ATOM 1749 C C . PHE A 1 222 ? 3.374 -4.962 7.535 1.00 94.75 222 PHE A C 1
ATOM 1751 O O . PHE A 1 222 ? 4.133 -5.817 7.970 1.00 94.75 222 PHE A O 1
ATOM 1758 N N . GLU A 1 223 ? 2.255 -4.597 8.163 1.00 92.19 223 GLU A N 1
ATOM 1759 C CA . GLU A 1 223 ? 2.005 -4.981 9.558 1.00 92.19 223 GLU A CA 1
ATOM 1760 C C . GLU A 1 223 ? 0.760 -5.844 9.763 1.00 92.19 223 GLU A C 1
ATOM 1762 O O . GLU A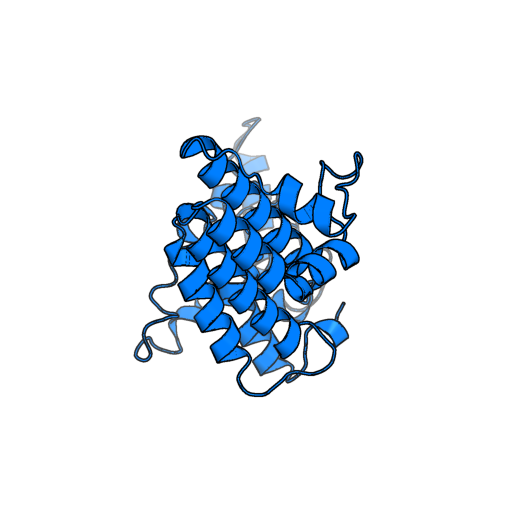 1 223 ? 0.663 -6.541 10.765 1.00 92.19 223 GLU A O 1
ATOM 1767 N N . HIS A 1 224 ? -0.211 -5.811 8.843 1.00 94.38 224 HIS A N 1
ATOM 1768 C CA . HIS A 1 224 ? -1.540 -6.383 9.106 1.00 94.38 224 HIS A CA 1
ATOM 1769 C C . HIS A 1 224 ? -1.900 -7.564 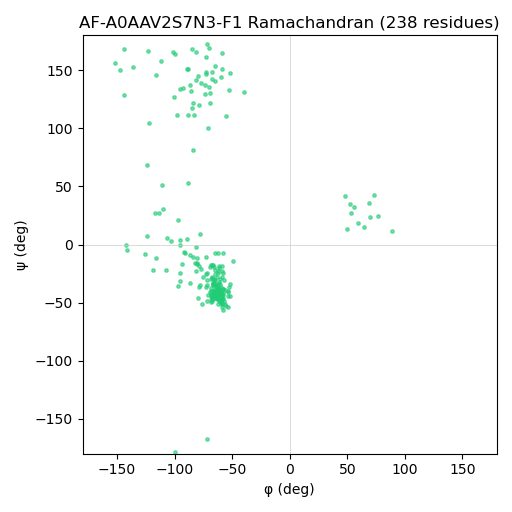8.202 1.00 94.38 224 HIS A C 1
ATOM 1771 O O . HIS A 1 224 ? -2.874 -8.251 8.492 1.00 94.38 224 HIS A O 1
ATOM 1777 N N . ILE A 1 225 ? -1.147 -7.830 7.128 1.00 95.50 225 ILE A N 1
ATOM 1778 C CA . ILE A 1 225 ? -1.440 -8.965 6.235 1.00 95.50 225 ILE A CA 1
ATOM 1779 C C . ILE A 1 225 ? -0.942 -10.284 6.807 1.00 95.50 225 ILE A C 1
ATOM 1781 O O . ILE A 1 225 ? -1.716 -11.235 6.815 1.00 95.50 225 ILE A O 1
ATOM 1785 N N . ILE A 1 226 ? 0.296 -10.343 7.312 1.00 94.44 226 ILE A N 1
ATOM 1786 C CA . ILE A 1 226 ? 0.837 -11.579 7.899 1.00 94.44 226 ILE A CA 1
ATOM 1787 C C . ILE A 1 226 ? -0.050 -12.059 9.060 1.00 94.44 226 ILE A C 1
ATOM 1789 O O . ILE A 1 226 ? -0.635 -13.132 8.914 1.00 94.44 226 ILE A O 1
ATOM 1793 N N . PRO A 1 227 ? -0.321 -11.252 10.110 1.00 92.75 227 PRO A N 1
ATOM 1794 C CA . PRO A 1 227 ? -1.147 -11.717 11.228 1.00 92.75 227 PRO A CA 1
ATOM 1795 C C . PRO A 1 227 ? -2.568 -12.120 10.808 1.00 92.75 227 PRO A C 1
ATOM 1797 O O . PRO A 1 227 ? -3.159 -13.046 11.363 1.00 92.75 227 PRO A O 1
ATOM 1800 N N . PHE A 1 228 ? -3.140 -11.432 9.811 1.00 95.25 228 PHE A N 1
ATOM 1801 C CA . PHE A 1 228 ? -4.468 -11.763 9.300 1.00 95.25 228 PHE A CA 1
ATOM 1802 C C . PHE A 1 228 ? -4.479 -13.105 8.556 1.00 95.25 228 PHE A C 1
ATOM 1804 O O . PHE A 1 228 ? -5.364 -13.931 8.796 1.00 95.25 228 PHE A O 1
ATOM 1811 N N . CYS A 1 229 ? -3.516 -13.330 7.661 1.00 95.44 229 CYS A N 1
ATOM 1812 C CA . CYS A 1 229 ? -3.402 -14.567 6.894 1.00 95.44 229 CYS A CA 1
ATOM 1813 C C . CYS A 1 229 ? -3.067 -15.761 7.794 1.00 95.44 229 CYS A C 1
ATOM 1815 O O . CYS A 1 229 ? -3.718 -16.794 7.653 1.00 95.44 229 CYS A O 1
ATOM 1817 N N . GLU A 1 230 ? -2.142 -15.614 8.748 1.00 93.56 230 GLU A N 1
ATOM 1818 C CA . GLU A 1 230 ? -1.791 -16.657 9.725 1.00 93.56 230 GLU A CA 1
ATOM 1819 C C . GLU A 1 230 ? -3.016 -17.108 10.520 1.00 93.56 230 GLU A C 1
ATOM 1821 O O . GLU A 1 230 ? -3.317 -18.300 10.604 1.00 93.56 230 GLU A O 1
ATOM 1826 N N . LYS A 1 231 ? -3.785 -16.147 11.042 1.00 93.69 231 LYS A N 1
ATOM 1827 C CA . LYS A 1 231 ? -4.986 -16.432 11.830 1.00 93.69 231 LYS A CA 1
ATOM 1828 C C . LYS A 1 231 ? -6.070 -17.156 11.033 1.00 93.69 231 LYS A C 1
ATOM 1830 O O . LYS A 1 231 ? -6.754 -18.027 11.567 1.00 93.69 231 LYS A O 1
ATOM 1835 N N . ASN A 1 232 ? -6.276 -16.763 9.778 1.00 94.56 232 ASN A N 1
ATOM 1836 C CA . ASN A 1 232 ? -7.381 -17.269 8.963 1.00 94.56 232 ASN A CA 1
ATOM 1837 C C . ASN A 1 232 ? -7.000 -18.471 8.090 1.00 94.56 232 ASN A C 1
ATOM 1839 O O . ASN A 1 232 ? -7.893 -19.154 7.585 1.00 94.56 232 ASN A O 1
ATOM 1843 N N . ASN A 1 233 ? -5.702 -18.704 7.887 1.00 95.06 233 ASN A N 1
ATOM 1844 C CA . ASN A 1 233 ? -5.138 -19.683 6.962 1.00 95.06 233 ASN A CA 1
ATOM 1845 C C . ASN A 1 233 ? -5.766 -19.612 5.552 1.00 95.06 233 ASN A C 1
ATOM 1847 O O . ASN A 1 233 ? -6.126 -20.624 4.946 1.00 95.06 233 ASN A O 1
ATOM 1851 N N . LYS A 1 234 ? -5.985 -18.385 5.063 1.00 95.88 234 LYS A N 1
ATOM 1852 C CA . LYS A 1 234 ? -6.662 -18.075 3.794 1.00 95.88 234 LYS A CA 1
ATOM 1853 C C . LYS A 1 234 ? -6.084 -16.809 3.172 1.00 95.88 234 LYS A C 1
ATOM 1855 O O . LYS A 1 234 ? -5.678 -15.902 3.892 1.00 95.88 234 LYS A O 1
ATOM 1860 N N . GLY A 1 235 ? -6.109 -16.737 1.841 1.00 96.38 235 GLY A N 1
ATOM 1861 C CA . GLY A 1 235 ? -5.807 -15.502 1.117 1.00 96.38 235 GLY A CA 1
ATOM 1862 C C . GLY A 1 235 ? -6.939 -14.474 1.243 1.00 96.38 235 GLY A C 1
ATOM 1863 O O . GLY A 1 235 ? -8.077 -14.817 1.589 1.00 96.38 235 GLY A O 1
ATOM 1864 N N . LEU A 1 236 ? -6.631 -13.206 0.966 1.00 96.69 236 LEU A N 1
ATOM 1865 C CA . LEU A 1 236 ? -7.538 -12.069 1.171 1.00 96.69 236 LEU A CA 1
ATOM 1866 C C . LEU A 1 236 ? -8.788 -12.106 0.277 1.00 96.69 236 LEU A C 1
ATOM 1868 O O . LEU A 1 236 ? -9.810 -11.516 0.632 1.00 96.69 236 LEU A O 1
ATOM 1872 N N . GLY A 1 237 ? -8.743 -12.824 -0.845 1.00 94.38 237 GLY A N 1
ATOM 1873 C CA . GLY A 1 237 ? -9.841 -12.920 -1.808 1.00 94.38 237 GLY A CA 1
ATOM 1874 C C . GLY A 1 237 ? -11.072 -13.631 -1.245 1.00 94.38 237 GLY A C 1
ATOM 1875 O O . GLY A 1 237 ? -12.180 -13.423 -1.723 1.00 94.38 237 GLY A O 1
ATOM 1876 N N . TRP A 1 238 ? -10.918 -14.411 -0.168 1.00 95.12 238 TRP A N 1
ATOM 1877 C CA . TRP A 1 238 ? -12.055 -14.963 0.583 1.00 95.12 238 TRP A CA 1
ATOM 1878 C C . TRP A 1 238 ? -12.896 -13.906 1.303 1.00 95.12 238 TRP A C 1
ATOM 1880 O O . TRP A 1 238 ? -14.012 -14.204 1.729 1.00 95.12 238 TRP A O 1
ATOM 1890 N N . PHE A 1 239 ? -12.345 -12.708 1.476 1.00 93.06 239 PHE A N 1
ATOM 1891 C CA . PHE A 1 239 ? -12.875 -11.663 2.342 1.00 93.06 239 PHE A CA 1
ATOM 1892 C C . PHE A 1 239 ? -13.136 -10.340 1.607 1.00 93.06 239 PHE A C 1
ATOM 1894 O O . PHE A 1 239 ? -13.421 -9.332 2.259 1.00 93.06 239 PHE A O 1
ATOM 1901 N N . SER A 1 240 ? -12.994 -10.335 0.277 1.00 79.12 240 SER A N 1
ATOM 1902 C CA . SER A 1 240 ? -13.047 -9.140 -0.575 1.00 79.12 240 SER A CA 1
ATOM 1903 C C . SER A 1 240 ? -14.309 -9.065 -1.429 1.00 79.12 240 SER A C 1
ATOM 1905 O O . SER A 1 240 ? -14.875 -10.126 -1.772 1.00 79.12 240 SER A O 1
#

pLDDT: mean 90.58, std 13.53, range [37.38, 98.88]

Sequence (240 aa):
GMQSASSSFPCIYCEKEKKTFGDVQGYIDEESNENELEGCLRTLGSIRMNAQHCKEKRVLSNVKSFSAKEFKSCVAKPLFNYDDELLVLDLVPPMELHLLLGVVNRLYDYMDKALAAAGMSVTSKDWSDMLFLSRRHYHGGQFIGNHCSKLLDEVDSLEMLLIKAEAFIGIPYVEAFRAFKQVKDSCFGFNLTPGYEIAIKDFISAYLKLGIPVSLKVHIIFEHIIPFCEKNNKGLGWFS

Mean predicted aligned error: 5.38 Å

Nearest PDB structures (foldseek):
  6oes-assembly1_A  TM=6.608E-01  e=3.431E-05  Mus musculus
  6cim-assembly1_A  TM=6.210E-01  e=1.278E-04  Mus musculus
  6cil-assembly1_A  TM=6.117E-01  e=4.286E-04  Mus musculus
  6cik-assembly1_A  TM=6.160E-01  e=5.575E-04  Mus musculus
  6cil-assembly1_C  TM=6.381E-01  e=6.880E-04  Mus musculus

Radius of gyration: 19.73 Å; Cα contacts (8 Å, |Δi|>4): 320; chains: 1; bounding box: 41×46×53 Å

Solvent-accessible surface area (backbone atoms only — not comparable to full-atom values): 13353 Å² total; per-residue (Å²): 62,62,57,58,79,84,43,55,21,38,49,77,46,30,67,56,47,51,93,49,51,72,74,50,69,70,75,75,45,94,83,50,63,89,68,72,69,76,79,39,64,29,24,49,35,58,37,36,52,26,10,47,54,40,52,51,49,56,68,72,62,79,55,97,73,78,72,46,57,85,26,56,19,16,69,33,58,58,91,74,88,69,62,47,83,44,43,34,58,82,76,50,63,75,52,40,65,61,34,51,41,47,45,49,51,48,55,46,56,50,42,30,50,52,30,54,75,70,68,46,92,64,52,53,61,60,52,34,53,78,70,75,51,73,58,38,84,68,85,81,58,39,56,53,64,70,54,44,51,52,50,50,76,42,43,69,59,44,49,54,53,30,61,75,66,68,37,66,88,48,49,62,52,45,52,26,45,53,26,43,41,43,29,44,74,18,32,34,40,64,55,57,42,93,62,34,64,54,29,42,52,49,21,50,54,38,44,56,74,67,73,58,84,54,46,74,46,50,35,42,56,74,68,50,43,59,63,50,31,67,76,65,75,40,12,33,41,78,69,98

Secondary structure (DSSP, 8-state):
-BPPTTSSS--SSB---GGGTT--HHHH-TTS-TTSGGGSBPBHHHHHHHHHHHHHHHHHH--S---GGGGTTB-S--S--S-TT-BHHHHS---HHHHHHHHHHHHHHHHHHHHHHTT-S--HHHHHHHTT----TTTTS---HHHHHHHHHTHHHHHHHHHHTT-GGGHHHHHHHHHHHHHIIIIISS---TTHHHHHHHHHHHHHHTTPPPPHHHHHHHHHHHHHHHHHTS-GGGG-

=== Feature glossary ===
A reading guide for the features in this record.

Start from the sequence.

  · This is the polypeptide sequence — one letter per residue, N-terminus first. Length ranges from a few dozen residues for small domains to over a thousand for large multi-domain proteins.

Fold it, and you get atomic coordinates and the backbone conformation that goes with them.

  · Structure coordinates are given as an mmCIF _atom_site loop: one row per atom with element, residue name, chain id, sequence number, and x/y/z position in Å. Only the four main-chain atoms per residue are included here; side chains are omitted to keep the record compact.

  · Backbone dihedral angles. Every residue except chain termini has a φ (preceding-C → N → Cα → C) and a ψ (N → Cα → C → next-N). They are reported in degrees following the IUPAC sign convention. Secondary structure is essentially a statement about which (φ, ψ) basin each residue occupies.

  · The SS8 string is DSSP's per-residue secondary-structure call. α-helix (H) means an i→i+4 H-bond ladder; β-strand (E) means the residue participates in a β-sheet; 3₁₀ (G) and π (I) are tighter and wider helices; T/S are turns/bends; '-' is loop.

  · SS3 is a coarse helix/strand/coil call (letters a/b/c) made by the P-SEA algorithm from inter-Cα distances and dihedrals. It is less detailed than DSSP but needs only Cα positions.

Summarize the fold with a handful of shape descriptors and a per-residue structural alphabet.

  · Radius of gyration (Rg) is the root-mean-square distance of Cα atoms from their centroid — a single number for overall size and compactness. A globular domain of N residues has Rg ≈ 2.2·N^0.38 Å; an extended or disordered chain has a much larger Rg. The Cα contact count is the number of residue pairs whose Cα atoms are within 8 Å and are more than four positions apart in sequence — a standard proxy for tertiary packing density. The bounding box is the smallest axis-aligned box enclosing all Cα atoms.

  · The Foldseek 3Di string encodes local tertiary geometry as a 20-letter alphabet — one character per residue — derived from the relative positions of nearby Cα atoms. Unlike the amino-acid sequence, 3Di is a direct function of the 3D structure, so two proteins with the same fold have similar 3Di strings even at low sequence identity.

  · Solvent-accessible surface area (SASA) is the area in Å² traced out by the centre of a 1.4 Å probe sphere (a water molecule) rolled over the protein's van der Waals surface (Shrake–Rupley / Lee–Richards construction). Buried residues have near-zero SASA; fully exposed residues can exceed 200 Å². The total SASA scales roughly with the number of surface residues.

Ask how reliable the model is.

  · pLDDT (predicted Local Distance Difference Test) is AlphaFold's per-residue confidence score, ranging from 0 to 100. Values above 90 indicate high confidence (typically well-packed cores); 70–90 is confident; 50–70 low confidence; below 50 usually means the region is disordered or the prediction is unreliable there. AlphaFold stores pLDDT in the mmCIF B-factor column.

  · B-factor (Debye–Waller factor) reflects atomic displacement in the crystal lattice. It is an experimental observable (units Å²), not a prediction; low values mean the atom is pinned down, high values mean it moves or is heterogeneous across the crystal.

  · Predicted Aligned Error (PAE) is an AlphaFold confidence matrix: entry (i, j) is the expected error in the position of residue j, in ångströms, when the prediction is superimposed on the true structure at residue i. Low PAE within a block of residues means that block is internally rigid and well-predicted; high PAE between two blocks means their relative placement is uncertain even if each block individually is confident.

Place it in context: what it resembles, what it is annotated as, and how it looks.

  · Nearest PDB neighbors are the top structural matches found by Foldseek when searching this structure against the entire Protein Data Bank. Each hit reports a TM-score (0 to 1; >0.5 almost always implies the same fold) and an E-value. These are *structural* homologs — they may share no detectable sequence similarity.

  · Functional annotations link the protein to curated databases. InterPro entries identify conserved domains and families by matching the sequence against member-database signatures (Pfam, PROSITE, CDD, …). Gene Ontology (GO) terms describe molecular function, biological process, and cellular component in a controlled vocabulary. CATH places the structure in a hierarchical fold classification (Class/Architecture/Topology/Homologous-superfamily). The organism is the source species.

  · Three diagnostic plots accompany the record. The Cα contact map visualizes the tertiary structure as a 2D adjacency matrix (8 Å cutoff, sequence-local contacts suppressed). The Ramachandran plot shows the distribution of backbone (φ, ψ) torsions, with points in the α and β basins reflecting secondary structure content. The PAE plot shows AlphaFold's inter-residue confidence as a color matrix.

  · Six rendered views show the 3D structure from the faces of a cube — i.e. along ±x, ±y, ±z. Rendering representation is drawn randomly per protein from cartoon (secondary-structure ribbons), sticks (backbone bonds), or molecular surface; coloring is either N→C rainbow (blue at the N-terminus through red at the C-terminus) or one color per chain.